Protein AF-A0A7J3VQ98-F1 (afdb_monomer_lite)

Radius of gyration: 16.63 Å; chains: 1; bounding box: 41×39×42 Å

Secondary structure (DSSP, 8-state):
-EEEEE--SSHHHHHHHHHHHHTT-EEEEEEEEEPSSTT-SSS-TTTGGGHHHHHHHHT--EEEEE--S-HHHHHHHHHHHHHHHH--SEEE---SS-HHHHHHHHHHHHHTTPEEE-TTTT--HHHHHHHHHHTT-EEEEEEE-STT--GGGTT-B--HHHHHHHHHHHHHH---TT-TTSSEEEEEEE-TT-SEEEEEEEEEEEE-SS-EEEEEEEEEEEE-

Structure (mmCIF, N/CA/C/O backbone):
data_AF-A0A7J3VQ98-F1
#
_entry.id   AF-A0A7J3VQ98-F1
#
loop_
_atom_site.group_PDB
_atom_site.id
_atom_site.type_symbol
_atom_site.label_atom_id
_atom_site.label_alt_id
_atom_site.label_comp_id
_atom_site.label_asym_id
_atom_site.label_entity_id
_atom_site.label_seq_id
_atom_site.pdbx_PDB_ins_code
_atom_site.Cartn_x
_atom_site.Cartn_y
_atom_site.Cartn_z
_atom_site.occupancy
_atom_site.B_iso_or_equiv
_atom_site.auth_seq_id
_atom_site.auth_comp_id
_atom_site.auth_asym_id
_atom_site.auth_atom_id
_atom_site.pdbx_PDB_model_num
ATOM 1 N N . MET A 1 1 ? -9.346 -6.589 18.928 1.00 95.81 1 MET A N 1
ATOM 2 C CA . MET A 1 1 ? -9.462 -5.121 18.774 1.00 95.81 1 MET A CA 1
ATOM 3 C C . MET A 1 1 ? -10.114 -4.847 17.442 1.00 95.81 1 MET A C 1
ATOM 5 O O . MET A 1 1 ? -9.886 -5.626 16.518 1.00 95.81 1 MET A O 1
ATOM 9 N N . ARG A 1 2 ? -10.873 -3.764 17.371 1.00 98.25 2 ARG A N 1
ATOM 10 C CA . ARG A 1 2 ? -11.460 -3.212 16.159 1.00 98.25 2 ARG A CA 1
ATOM 11 C C . ARG A 1 2 ? -10.503 -2.170 15.585 1.00 98.25 2 ARG A C 1
ATOM 13 O O . ARG A 1 2 ? -10.097 -1.269 16.309 1.00 98.25 2 ARG A O 1
ATOM 20 N N . LEU A 1 3 ? -10.061 -2.320 14.343 1.00 98.62 3 LEU A N 1
ATOM 21 C CA . LEU A 1 3 ? -8.940 -1.554 13.792 1.00 98.62 3 LEU A CA 1
ATOM 22 C C . LEU A 1 3 ? -9.328 -0.796 12.521 1.00 98.62 3 LEU A C 1
ATOM 24 O O . LEU A 1 3 ? -10.052 -1.318 11.674 1.00 98.62 3 LEU A O 1
ATOM 28 N N . GLY A 1 4 ? -8.804 0.420 12.384 1.00 98.44 4 GLY A N 1
ATOM 29 C CA . GLY A 1 4 ? -8.752 1.146 11.115 1.00 98.44 4 GLY A CA 1
ATOM 30 C C . GLY A 1 4 ? -7.422 0.893 10.404 1.00 98.44 4 GLY A C 1
ATOM 31 O O . GLY A 1 4 ? -6.406 0.668 11.060 1.00 98.44 4 GLY A O 1
ATOM 32 N N . ILE A 1 5 ? -7.404 0.936 9.075 1.00 98.31 5 ILE A N 1
ATOM 33 C CA . ILE A 1 5 ? -6.183 0.740 8.278 1.00 98.31 5 ILE A CA 1
ATOM 34 C C . ILE A 1 5 ? -5.795 2.053 7.604 1.00 98.31 5 ILE A C 1
ATOM 36 O O . ILE A 1 5 ? -6.603 2.595 6.852 1.00 98.31 5 ILE A O 1
ATOM 40 N N . LEU A 1 6 ? -4.563 2.535 7.807 1.00 95.94 6 LEU A N 1
ATOM 41 C CA . LEU A 1 6 ? -3.992 3.540 6.907 1.00 95.94 6 LEU A CA 1
ATOM 42 C C . LEU A 1 6 ? -3.672 2.868 5.577 1.00 95.94 6 LEU A C 1
ATOM 44 O O . LEU A 1 6 ? -2.809 1.992 5.493 1.00 95.94 6 LEU A O 1
ATOM 48 N N . TYR A 1 7 ? -4.424 3.249 4.554 1.00 95.56 7 TYR A N 1
ATOM 49 C CA . TYR A 1 7 ? -4.583 2.463 3.348 1.00 95.56 7 TYR A CA 1
ATOM 50 C C . TYR A 1 7 ? -4.214 3.286 2.113 1.00 95.56 7 TYR A C 1
ATOM 52 O O . TYR A 1 7 ? -4.923 4.225 1.755 1.00 95.56 7 TYR A O 1
ATOM 60 N N . SER A 1 8 ? -3.099 2.939 1.464 1.00 91.44 8 SER A N 1
ATOM 61 C CA . SER A 1 8 ? -2.647 3.576 0.214 1.00 91.44 8 SER A CA 1
ATOM 62 C C . SER A 1 8 ? -3.030 2.783 -1.036 1.00 91.44 8 SER A C 1
ATOM 64 O O . SER A 1 8 ? -2.911 3.283 -2.149 1.00 91.44 8 SER A O 1
ATOM 66 N N . GLY A 1 9 ? -3.479 1.539 -0.851 1.00 94.00 9 GLY A N 1
ATOM 67 C CA . GLY A 1 9 ? -3.805 0.603 -1.924 1.00 94.00 9 GLY A CA 1
ATOM 68 C C . GLY A 1 9 ? -2.617 -0.175 -2.483 1.00 94.00 9 GLY A C 1
ATOM 69 O O . GLY A 1 9 ? -2.810 -1.113 -3.262 1.00 94.00 9 GLY A O 1
ATOM 70 N N . GLY A 1 10 ? -1.403 0.152 -2.041 1.00 95.12 10 GLY A N 1
ATOM 71 C CA . GLY A 1 10 ? -0.203 -0.611 -2.349 1.00 95.12 10 GLY A CA 1
ATOM 72 C C . GLY A 1 10 ? -0.089 -1.909 -1.557 1.00 95.12 10 GLY A C 1
ATOM 73 O O . GLY A 1 10 ? -0.928 -2.244 -0.710 1.00 95.12 10 GLY A O 1
ATOM 74 N N . LYS A 1 11 ? 0.979 -2.658 -1.844 1.00 95.69 11 LYS A N 1
ATOM 75 C CA . LYS A 1 11 ? 1.263 -3.950 -1.207 1.00 95.69 11 LYS A CA 1
ATOM 76 C C . LYS A 1 11 ? 1.326 -3.860 0.322 1.00 95.69 11 LYS A C 1
ATOM 78 O O . LYS A 1 11 ? 0.763 -4.719 0.993 1.00 95.69 11 LYS A O 1
ATOM 83 N N . ASP A 1 12 ? 1.919 -2.793 0.862 1.00 94.94 12 ASP A N 1
ATOM 84 C CA . ASP A 1 12 ? 2.266 -2.692 2.285 1.00 94.94 12 ASP A CA 1
ATOM 85 C C . ASP A 1 12 ? 1.038 -2.497 3.172 1.00 94.94 12 ASP A C 1
ATOM 87 O O . ASP A 1 12 ? 0.881 -3.171 4.190 1.00 94.94 12 ASP A O 1
ATOM 91 N N . SER A 1 13 ? 0.111 -1.623 2.767 1.00 95.75 13 SER A N 1
ATOM 92 C CA . SER A 1 13 ? -1.142 -1.444 3.505 1.00 95.75 13 SER A CA 1
ATOM 93 C C . SER A 1 13 ? -2.021 -2.693 3.445 1.00 95.75 13 SER A C 1
ATOM 95 O O . SER A 1 13 ? -2.675 -3.041 4.428 1.00 95.75 13 SER A O 1
ATOM 97 N N . ASN A 1 14 ? -2.018 -3.392 2.306 1.00 98.00 14 ASN A N 1
ATOM 98 C CA . ASN A 1 14 ? -2.807 -4.604 2.108 1.00 98.00 14 ASN A CA 1
ATOM 99 C C . ASN A 1 14 ? -2.273 -5.785 2.928 1.00 98.00 14 ASN A C 1
ATOM 101 O O . ASN A 1 14 ? -3.045 -6.443 3.626 1.00 98.00 14 ASN A O 1
ATOM 105 N N . ILE A 1 15 ? -0.959 -6.032 2.916 1.00 97.88 15 ILE A N 1
ATOM 106 C CA . ILE A 1 15 ? -0.365 -7.110 3.717 1.00 97.88 15 ILE A CA 1
ATOM 107 C C . ILE A 1 15 ? -0.415 -6.801 5.218 1.00 97.88 15 ILE A C 1
ATOM 109 O O . ILE A 1 15 ? -0.689 -7.700 6.011 1.00 97.88 15 ILE A O 1
ATOM 113 N N . ALA A 1 16 ? -0.263 -5.537 5.629 1.00 97.69 16 ALA A N 1
ATOM 114 C CA . ALA A 1 16 ? -0.442 -5.142 7.026 1.00 97.69 16 ALA A CA 1
ATOM 115 C C . ALA A 1 16 ? -1.878 -5.392 7.513 1.00 97.69 16 ALA A C 1
ATOM 117 O O . ALA A 1 16 ? -2.075 -5.951 8.595 1.00 97.69 16 ALA A O 1
ATOM 118 N N . MET A 1 17 ? -2.884 -5.048 6.702 1.00 98.50 17 MET A N 1
ATOM 119 C CA . MET A 1 17 ? -4.284 -5.369 6.992 1.00 98.50 17 MET A CA 1
ATOM 120 C C . MET A 1 17 ? -4.517 -6.879 7.069 1.00 98.50 17 MET A C 1
ATOM 122 O O . MET A 1 17 ? -5.162 -7.353 8.004 1.00 98.50 17 MET A O 1
ATOM 126 N N . TYR A 1 18 ? -3.965 -7.643 6.126 1.00 98.44 18 TYR A N 1
ATOM 127 C CA . TYR A 1 18 ? -4.076 -9.099 6.113 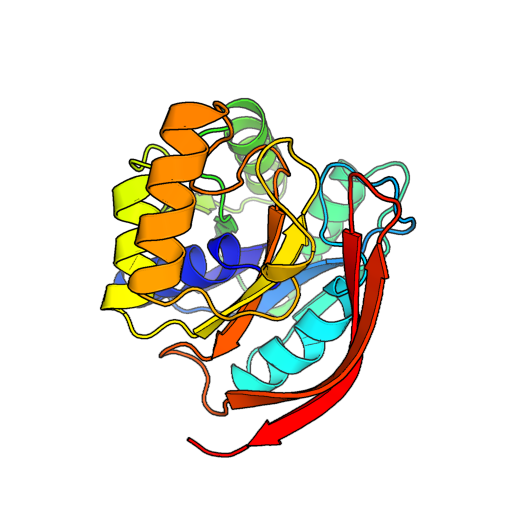1.00 98.44 18 TYR A CA 1
ATOM 128 C C . TYR A 1 18 ? -3.466 -9.739 7.364 1.00 98.44 18 TYR A C 1
ATOM 130 O O . TYR A 1 18 ? -4.104 -10.574 8.003 1.00 98.44 18 TYR A O 1
ATOM 138 N N . LYS A 1 19 ? -2.284 -9.289 7.792 1.00 98.19 19 LYS A N 1
ATOM 139 C CA . LYS A 1 19 ? -1.650 -9.740 9.039 1.00 98.19 19 LYS A CA 1
ATOM 140 C C . LYS A 1 19 ? -2.482 -9.401 10.269 1.00 98.19 19 LYS A C 1
ATOM 142 O O . LYS A 1 19 ? -2.658 -10.257 11.133 1.00 98.19 19 LYS A O 1
ATOM 147 N N . ALA A 1 20 ? -3.027 -8.187 10.341 1.00 98.12 20 ALA A N 1
ATOM 148 C CA . ALA A 1 20 ? -3.916 -7.799 11.432 1.00 98.12 20 ALA A CA 1
ATOM 149 C C . ALA A 1 20 ? -5.172 -8.691 11.475 1.00 98.12 20 ALA A C 1
ATOM 151 O O . ALA A 1 20 ? -5.552 -9.174 12.542 1.00 98.12 20 ALA A O 1
ATOM 152 N N . TYR A 1 21 ? -5.766 -8.986 10.318 1.00 98.12 21 TYR A N 1
ATOM 153 C CA . TYR A 1 21 ? -6.887 -9.918 10.210 1.00 98.12 21 TYR A CA 1
ATOM 154 C C . TYR A 1 21 ? -6.517 -11.331 10.695 1.00 98.12 21 TYR A C 1
ATOM 156 O O . TYR A 1 21 ? -7.231 -11.905 11.517 1.00 98.12 21 TYR A O 1
ATOM 164 N N . LEU A 1 22 ? -5.373 -11.879 10.266 1.00 97.69 22 LEU A N 1
ATOM 165 C CA . LEU A 1 22 ? -4.903 -13.204 10.699 1.00 97.69 22 LEU A CA 1
ATOM 166 C C . LEU A 1 22 ? -4.623 -13.288 12.207 1.00 97.69 22 LEU A C 1
ATOM 168 O O . LEU A 1 22 ? -4.761 -14.355 12.802 1.00 97.69 22 LEU A O 1
ATOM 172 N N . GLN A 1 23 ? -4.273 -12.170 12.841 1.00 97.31 23 GLN A N 1
ATOM 173 C CA . GLN A 1 23 ? -4.117 -12.066 14.296 1.00 97.31 23 GLN A CA 1
ATOM 174 C C . GLN A 1 23 ? -5.463 -12.008 15.048 1.00 97.31 23 GLN A C 1
ATOM 176 O O . GLN A 1 23 ? -5.483 -11.877 16.273 1.00 97.31 23 GLN A O 1
ATOM 181 N N . GLY A 1 24 ? -6.595 -12.124 14.346 1.00 97.81 24 GLY A N 1
ATOM 182 C CA . GLY A 1 24 ? -7.937 -12.121 14.928 1.00 97.81 24 GLY A CA 1
ATOM 183 C C . GLY A 1 24 ? -8.474 -10.722 15.230 1.00 97.81 24 GLY A C 1
ATOM 184 O O . GLY A 1 24 ? -9.412 -10.581 16.019 1.00 97.81 24 GLY A O 1
ATOM 185 N N . HIS A 1 25 ? -7.881 -9.677 14.648 1.00 98.31 25 HIS A N 1
ATOM 186 C CA . HIS A 1 25 ? -8.438 -8.333 14.726 1.00 98.31 25 HIS A CA 1
ATOM 187 C C . HIS A 1 25 ? -9.606 -8.160 13.753 1.00 98.31 25 HIS A C 1
ATOM 189 O O . HIS A 1 25 ? -9.628 -8.731 12.665 1.00 98.31 25 HIS A O 1
ATOM 195 N N . GLU A 1 26 ? -10.569 -7.329 14.139 1.00 98.25 26 GLU A N 1
ATOM 196 C CA . GLU A 1 26 ? -11.650 -6.915 13.252 1.00 98.25 26 GLU A CA 1
ATOM 197 C C . GLU A 1 26 ? -11.208 -5.682 12.462 1.00 98.25 26 GLU A C 1
ATOM 199 O O . GLU A 1 26 ? -10.784 -4.692 13.060 1.00 98.25 26 GLU A O 1
ATOM 204 N N . ILE A 1 27 ? -11.336 -5.723 11.136 1.00 98.44 27 ILE A N 1
ATOM 205 C CA . ILE A 1 27 ? -11.040 -4.577 10.274 1.00 98.44 27 ILE A CA 1
ATOM 206 C C . ILE A 1 27 ? -12.328 -3.784 10.056 1.00 98.44 27 ILE A C 1
ATOM 208 O O . ILE A 1 27 ? -13.271 -4.283 9.452 1.00 98.44 27 ILE A O 1
ATOM 212 N N . ALA A 1 28 ? -12.382 -2.560 10.577 1.00 98.38 28 ALA A N 1
ATOM 213 C CA . ALA A 1 28 ? -13.613 -1.774 10.624 1.00 98.38 28 ALA A CA 1
ATOM 214 C C . ALA A 1 28 ? -13.748 -0.762 9.487 1.00 98.38 28 ALA A C 1
ATOM 216 O O . ALA A 1 28 ? -14.862 -0.502 9.038 1.00 98.38 28 ALA A O 1
ATOM 217 N N . CYS A 1 29 ? -12.638 -0.159 9.059 1.00 98.50 29 CYS A N 1
ATOM 218 C CA . CYS A 1 29 ? -12.623 0.846 8.003 1.00 98.50 29 CYS A CA 1
ATOM 219 C C . CYS A 1 29 ? -11.228 1.022 7.402 1.00 98.50 29 CYS A C 1
ATOM 221 O O . CYS A 1 29 ? -10.207 0.724 8.032 1.00 98.50 29 CYS A O 1
ATOM 223 N N . LEU A 1 30 ? -11.201 1.581 6.199 1.00 98.38 30 LEU A N 1
ATOM 224 C CA . LEU A 1 30 ? -10.002 2.059 5.526 1.00 98.38 30 LEU A CA 1
ATOM 225 C C . LEU A 1 30 ? -9.919 3.581 5.651 1.00 98.38 30 LEU A C 1
ATOM 227 O O . LEU A 1 30 ? -10.942 4.271 5.673 1.00 98.38 30 LEU A O 1
ATOM 231 N N . ILE A 1 31 ? -8.701 4.100 5.744 1.00 96.75 31 ILE A N 1
ATOM 232 C CA . ILE A 1 31 ? -8.409 5.523 5.902 1.00 96.75 31 ILE A CA 1
ATOM 233 C C . ILE A 1 31 ? -7.322 5.879 4.889 1.00 96.75 31 ILE A C 1
ATOM 235 O O . ILE A 1 31 ? -6.190 5.411 5.005 1.00 96.75 31 ILE A O 1
ATOM 239 N N . THR A 1 32 ? -7.653 6.699 3.897 1.00 93.00 32 THR A N 1
ATOM 240 C CA . THR A 1 32 ? -6.730 7.098 2.825 1.00 93.00 32 THR A CA 1
ATOM 241 C C . THR A 1 32 ? -6.519 8.606 2.837 1.00 93.00 32 THR A C 1
ATOM 243 O O . THR A 1 32 ? -7.470 9.381 2.879 1.00 93.00 32 THR A O 1
ATOM 246 N N . ILE A 1 33 ? -5.268 9.038 2.725 1.00 88.06 33 ILE A N 1
ATOM 247 C CA . ILE A 1 33 ? -4.948 10.419 2.362 1.00 88.06 33 ILE A CA 1
ATOM 248 C C . ILE A 1 33 ? -4.571 10.411 0.881 1.00 88.06 33 ILE A C 1
ATOM 250 O O . ILE A 1 33 ? -3.683 9.670 0.462 1.00 88.06 33 ILE A O 1
ATOM 254 N N . ILE A 1 34 ? -5.293 11.192 0.084 1.00 79.19 34 ILE A N 1
ATOM 255 C CA . ILE A 1 34 ? -5.077 11.334 -1.355 1.00 79.19 34 ILE A CA 1
ATOM 256 C C . ILE A 1 34 ? -4.153 12.536 -1.554 1.00 79.19 34 ILE A C 1
ATOM 258 O O . ILE A 1 34 ? -4.519 13.628 -1.132 1.00 79.19 34 ILE A O 1
ATOM 262 N N . PRO A 1 35 ? -2.980 12.398 -2.180 1.00 68.19 35 PRO A N 1
ATOM 263 C CA . PRO A 1 35 ? -2.082 13.529 -2.367 1.00 68.19 35 PRO A CA 1
ATOM 264 C C . PRO A 1 35 ? -2.721 14.606 -3.259 1.00 68.19 35 PRO A C 1
ATOM 266 O O . PRO A 1 35 ? -3.357 14.295 -4.264 1.00 68.19 35 PRO A O 1
ATOM 269 N N . ALA A 1 36 ? -2.557 15.879 -2.891 1.00 64.88 36 ALA A N 1
ATOM 270 C CA . ALA A 1 36 ? -3.062 17.031 -3.643 1.00 64.88 36 ALA A CA 1
ATOM 271 C C . ALA A 1 36 ? -2.274 17.310 -4.932 1.00 64.88 36 ALA A C 1
ATOM 273 O O . ALA A 1 36 ? -2.798 17.954 -5.840 1.00 64.88 36 ALA A O 1
ATOM 274 N N . SER A 1 37 ? -1.026 16.845 -5.000 1.00 61.56 37 SER A N 1
ATOM 275 C CA . SER A 1 37 ? -0.158 16.940 -6.172 1.00 61.56 37 SER A CA 1
ATOM 276 C C . SER A 1 37 ? 0.747 15.712 -6.296 1.00 61.56 37 SER A C 1
ATOM 278 O O . SER A 1 37 ? 0.938 14.948 -5.348 1.00 61.56 37 SER A O 1
ATOM 280 N N . ASP A 1 38 ? 1.326 15.560 -7.480 1.00 55.88 38 ASP A N 1
ATOM 281 C CA . ASP A 1 38 ? 2.336 14.572 -7.871 1.00 55.88 38 ASP A CA 1
ATOM 282 C C . ASP A 1 38 ? 3.660 14.658 -7.082 1.00 55.88 38 ASP A C 1
ATOM 284 O O . ASP A 1 38 ? 4.476 13.742 -7.148 1.00 55.88 38 ASP A O 1
ATOM 288 N N . GLU A 1 39 ? 3.873 15.725 -6.306 1.00 49.38 39 GLU A N 1
ATOM 289 C CA . GLU A 1 39 ? 5.093 15.961 -5.517 1.00 49.38 39 GLU A CA 1
ATOM 290 C C . GLU A 1 39 ? 5.048 15.391 -4.081 1.00 49.38 39 GLU A C 1
ATOM 292 O O . GLU A 1 39 ? 6.007 15.553 -3.321 1.00 49.38 39 GLU A O 1
ATOM 297 N N . SER A 1 40 ? 3.954 14.741 -3.660 1.00 48.59 40 SER A N 1
ATOM 298 C CA . SER A 1 40 ? 3.858 14.204 -2.292 1.00 48.59 40 SER A CA 1
ATOM 299 C C . SER A 1 40 ? 4.816 13.028 -2.069 1.00 48.59 40 SER A C 1
ATOM 301 O O . SER A 1 40 ? 4.691 11.980 -2.693 1.00 48.59 40 SER A O 1
ATOM 303 N N . MET A 1 41 ? 5.738 13.173 -1.110 1.00 48.62 41 MET A N 1
ATOM 304 C CA . MET A 1 41 ? 6.694 12.122 -0.726 1.00 48.62 41 MET A CA 1
ATOM 305 C C . MET A 1 41 ? 6.074 10.968 0.089 1.00 48.62 41 MET A C 1
ATOM 307 O O . MET A 1 41 ? 6.795 10.043 0.455 1.00 48.62 41 MET A O 1
ATOM 311 N N . LEU A 1 42 ? 4.784 11.037 0.445 1.00 43.72 42 LEU A N 1
ATOM 312 C CA . LEU A 1 42 ? 4.147 10.100 1.385 1.00 43.72 42 LEU A CA 1
ATOM 313 C C . LEU A 1 42 ? 2.969 9.306 0.803 1.00 43.72 42 LEU A C 1
ATOM 315 O O . LEU A 1 42 ? 2.558 8.332 1.433 1.00 43.72 42 LEU A O 1
ATOM 319 N N . PHE A 1 43 ? 2.416 9.685 -0.357 1.00 50.47 43 PHE A N 1
ATOM 320 C CA . PHE A 1 43 ? 1.203 9.056 -0.893 1.00 50.47 43 PHE A CA 1
ATOM 321 C C . PHE A 1 43 ? 1.275 8.772 -2.400 1.00 50.47 43 PHE A C 1
ATOM 323 O O . PHE A 1 43 ? 1.918 9.483 -3.166 1.00 50.47 43 PHE A O 1
ATOM 330 N N . HIS A 1 44 ? 0.564 7.724 -2.824 1.00 55.44 44 HIS A N 1
ATOM 331 C CA . HIS A 1 44 ? 0.718 7.094 -4.135 1.00 55.44 44 HIS A CA 1
ATOM 332 C C . HIS A 1 44 ? -0.097 7.828 -5.221 1.00 55.44 44 HIS A C 1
ATOM 334 O O . HIS A 1 44 ? -1.282 7.559 -5.421 1.00 55.44 44 HIS A O 1
ATOM 340 N N . TYR A 1 45 ? 0.521 8.743 -5.962 1.00 59.06 45 TYR A N 1
ATOM 341 C CA . TYR A 1 45 ? -0.050 9.324 -7.187 1.00 59.06 45 TYR A CA 1
ATOM 342 C C . TYR A 1 45 ? 0.323 8.464 -8.422 1.00 59.06 45 TYR A C 1
ATOM 344 O O . TYR A 1 45 ? 1.423 7.910 -8.441 1.00 59.06 45 TYR A O 1
ATOM 352 N N . PRO A 1 46 ? -0.526 8.311 -9.464 1.00 62.16 46 PRO A N 1
ATOM 353 C CA . PRO A 1 46 ? -1.876 8.864 -9.647 1.00 62.16 46 PRO A CA 1
ATOM 354 C C . PRO A 1 46 ? -3.010 7.976 -9.112 1.00 62.16 46 PRO A C 1
ATOM 356 O O . PRO A 1 46 ? -4.169 8.373 -9.167 1.00 62.16 46 PRO A O 1
ATOM 359 N N . ASN A 1 47 ? -2.714 6.776 -8.603 1.00 76.12 47 ASN A N 1
ATOM 360 C CA . ASN A 1 47 ? -3.748 5.756 -8.401 1.00 76.12 47 ASN A CA 1
ATOM 361 C C . ASN A 1 47 ? -4.405 5.757 -7.007 1.00 76.12 47 ASN A C 1
ATOM 363 O O . ASN A 1 47 ? -5.315 4.963 -6.776 1.00 76.12 47 ASN A O 1
ATOM 367 N N . ALA A 1 48 ? -4.023 6.664 -6.098 1.00 75.06 48 ALA A N 1
ATOM 368 C CA . ALA A 1 48 ? -4.661 6.816 -4.784 1.00 75.06 48 ALA A CA 1
ATOM 369 C C . ALA A 1 48 ? -6.201 6.940 -4.819 1.00 75.06 48 ALA A C 1
ATOM 371 O O . ALA A 1 48 ? -6.840 6.351 -3.950 1.00 75.06 48 ALA A O 1
ATOM 372 N N . PRO A 1 49 ? -6.850 7.622 -5.789 1.00 81.12 49 PRO A N 1
ATOM 373 C CA . PRO A 1 49 ? -8.315 7.651 -5.861 1.00 81.12 49 PRO A CA 1
ATOM 374 C C . PRO A 1 49 ? -8.960 6.265 -6.054 1.00 81.12 49 PRO A C 1
ATOM 376 O O . PRO A 1 49 ? -10.099 6.046 -5.631 1.00 81.12 49 PRO A O 1
ATOM 379 N N . TYR A 1 50 ? -8.231 5.305 -6.634 1.00 88.25 50 TYR A N 1
ATOM 380 C CA . TYR A 1 50 ? -8.712 3.941 -6.867 1.00 88.25 50 TYR A CA 1
ATOM 381 C C . TYR A 1 50 ? -8.657 3.044 -5.621 1.00 88.25 50 TYR A C 1
ATOM 383 O O . TYR A 1 50 ? -9.118 1.902 -5.675 1.00 88.25 50 TYR A O 1
ATOM 391 N N . THR A 1 51 ? -8.205 3.545 -4.463 1.00 92.38 51 THR A N 1
ATOM 392 C CA . THR A 1 51 ? -8.411 2.834 -3.186 1.00 92.38 51 THR A CA 1
ATOM 393 C C . THR A 1 51 ? -9.895 2.640 -2.872 1.00 92.38 51 THR A C 1
ATOM 395 O O . THR A 1 51 ? -10.253 1.681 -2.194 1.00 92.38 51 THR A O 1
ATOM 398 N N . SER A 1 52 ? -10.770 3.494 -3.411 1.00 93.38 52 SER A N 1
ATOM 399 C CA . SER A 1 52 ? -12.227 3.330 -3.345 1.00 93.38 52 SER A CA 1
ATOM 400 C C . SER A 1 52 ? -12.714 2.033 -4.006 1.00 93.38 52 SER A C 1
ATOM 402 O O . SER A 1 52 ? -13.555 1.342 -3.436 1.00 93.38 52 SER A O 1
ATOM 404 N N . VAL A 1 53 ? -12.124 1.645 -5.141 1.00 95.62 53 VAL A N 1
ATOM 405 C CA . VAL A 1 53 ? -12.424 0.382 -5.843 1.00 95.62 53 VAL A CA 1
ATOM 406 C C . VAL A 1 53 ? -11.979 -0.819 -5.007 1.00 95.62 53 VAL A C 1
ATOM 408 O O . VAL A 1 53 ? -12.700 -1.807 -4.878 1.00 95.62 53 VAL A O 1
ATOM 411 N N . GLN A 1 54 ? -10.811 -0.728 -4.365 1.00 97.38 54 GLN A N 1
ATOM 412 C CA . GLN A 1 54 ? -10.352 -1.767 -3.439 1.00 97.38 54 GLN A CA 1
ATOM 413 C C . GLN A 1 54 ? -11.240 -1.854 -2.192 1.00 97.38 54 GLN A C 1
ATOM 415 O O . GLN A 1 54 ? -11.527 -2.954 -1.728 1.00 97.38 54 GLN A O 1
ATOM 420 N N . ALA A 1 55 ? -11.714 -0.720 -1.668 1.00 97.50 55 ALA A N 1
ATOM 421 C CA . ALA A 1 55 ? -12.658 -0.685 -0.553 1.00 97.50 55 ALA A CA 1
ATOM 422 C C . ALA A 1 55 ? -13.978 -1.391 -0.906 1.00 97.50 55 ALA A C 1
ATOM 424 O O . ALA A 1 55 ? -14.492 -2.163 -0.096 1.00 97.50 55 ALA A O 1
ATOM 425 N N . GLU A 1 56 ? -14.482 -1.197 -2.131 1.00 97.31 56 GLU A N 1
ATOM 426 C CA . GLU A 1 56 ? -15.638 -1.929 -2.660 1.00 97.31 56 GLU A CA 1
ATOM 427 C C . GLU A 1 56 ? -15.360 -3.435 -2.741 1.00 97.31 56 GLU A C 1
ATOM 429 O O . GLU A 1 56 ? -16.156 -4.234 -2.245 1.00 97.31 56 GLU A O 1
ATOM 434 N N . CYS A 1 57 ? -14.200 -3.830 -3.275 1.00 97.69 57 CYS A N 1
ATOM 435 C CA . CYS A 1 57 ? -13.788 -5.235 -3.338 1.00 97.69 57 CYS A CA 1
ATOM 436 C C . CYS A 1 57 ? -13.648 -5.868 -1.947 1.00 97.69 57 CYS A C 1
ATOM 438 O O . CYS A 1 57 ? -13.920 -7.055 -1.786 1.00 97.69 57 CYS A O 1
ATOM 440 N N . LEU A 1 58 ? -13.255 -5.094 -0.935 1.00 97.50 58 LEU A N 1
ATOM 441 C CA . LEU A 1 58 ? -13.166 -5.514 0.466 1.00 97.50 58 LEU A CA 1
ATOM 442 C C . LEU A 1 58 ? -14.515 -5.507 1.192 1.00 97.50 58 LEU A C 1
ATOM 444 O O . LEU A 1 58 ? -14.646 -6.148 2.232 1.00 97.50 58 LEU A O 1
ATOM 448 N N . GLY A 1 59 ? -15.509 -4.772 0.685 1.00 97.31 59 GLY A N 1
ATOM 449 C CA . GLY A 1 59 ? -16.760 -4.518 1.402 1.00 97.31 59 GLY A CA 1
ATOM 450 C C . GLY A 1 59 ? -16.563 -3.700 2.675 1.00 97.31 59 GLY A C 1
ATOM 451 O O . GLY A 1 59 ? -17.326 -3.854 3.628 1.00 97.31 59 GLY A O 1
ATOM 452 N N . LEU A 1 60 ? -15.528 -2.858 2.710 1.00 98.00 60 LEU A N 1
ATOM 453 C CA . LEU A 1 60 ? -15.179 -2.039 3.866 1.00 98.00 60 LEU A CA 1
ATOM 454 C C . LEU A 1 60 ? -15.469 -0.561 3.588 1.00 98.00 60 LEU A C 1
ATOM 456 O O . LEU A 1 60 ? -15.250 -0.083 2.475 1.00 98.00 60 LEU A O 1
ATOM 460 N N . PRO A 1 61 ? -15.925 0.203 4.594 1.00 97.88 61 PRO A N 1
ATOM 461 C CA . PRO A 1 61 ? -16.077 1.638 4.439 1.00 97.88 61 PRO A CA 1
ATOM 462 C C . PRO A 1 61 ? -14.705 2.311 4.314 1.00 97.88 61 PRO A C 1
ATOM 464 O O . PRO A 1 61 ? -13.766 1.970 5.037 1.00 97.88 61 PRO A O 1
ATOM 467 N N . LEU A 1 62 ? -14.617 3.311 3.438 1.00 97.06 62 LEU A N 1
ATOM 468 C CA . LEU A 1 62 ? -13.435 4.146 3.240 1.00 97.06 62 LEU A CA 1
ATOM 469 C C . LEU A 1 62 ? -13.715 5.578 3.712 1.00 97.06 62 LEU A C 1
ATOM 471 O O . LEU A 1 62 ? -14.712 6.186 3.318 1.00 97.06 62 LEU A O 1
ATOM 475 N N . ILE A 1 63 ? -12.821 6.125 4.534 1.00 95.31 63 ILE A N 1
ATOM 476 C CA . ILE A 1 63 ? -12.710 7.565 4.774 1.00 95.31 63 ILE A CA 1
ATOM 477 C C . ILE A 1 63 ? -11.511 8.061 3.974 1.00 95.31 63 ILE A C 1
ATOM 479 O O . ILE A 1 63 ? -10.411 7.529 4.114 1.00 95.31 63 ILE A O 1
ATOM 483 N N . SER A 1 64 ? -11.711 9.093 3.160 1.00 91.69 64 SER A N 1
ATOM 484 C CA . SER A 1 64 ? -10.630 9.712 2.402 1.00 91.69 64 SER A CA 1
ATOM 485 C C . SER A 1 64 ? -10.661 11.227 2.499 1.00 91.69 64 SER A C 1
ATOM 487 O O . SER A 1 64 ? -11.741 11.819 2.487 1.00 91.69 64 SER A O 1
ATOM 489 N N . SER A 1 65 ? -9.487 11.851 2.507 1.00 89.56 65 SER A N 1
ATOM 490 C CA . SER A 1 65 ? -9.351 13.294 2.309 1.00 89.56 65 SER A CA 1
ATOM 491 C C . SER A 1 65 ? -8.168 13.612 1.404 1.00 89.56 65 SER A C 1
ATOM 493 O O . SER A 1 65 ? -7.211 12.842 1.332 1.00 89.56 65 SER A O 1
ATOM 495 N N . ILE A 1 66 ? -8.243 14.749 0.716 1.00 84.44 66 ILE A N 1
ATOM 496 C CA . ILE A 1 66 ? -7.137 15.289 -0.075 1.00 84.44 66 ILE A CA 1
ATOM 497 C C . ILE A 1 66 ? -6.101 15.883 0.888 1.00 84.44 66 ILE A C 1
ATOM 499 O O . ILE A 1 66 ? -6.468 16.532 1.868 1.00 84.44 66 ILE A O 1
ATOM 503 N N . SER A 1 67 ? -4.816 15.654 0.625 1.00 79.62 67 SER A N 1
ATOM 504 C CA . SER A 1 67 ? -3.721 16.113 1.468 1.00 79.62 67 SER A CA 1
ATOM 505 C C . SER A 1 67 ? -3.692 17.639 1.532 1.00 79.62 67 SER A C 1
ATOM 507 O O . SER A 1 67 ? -3.901 18.335 0.541 1.00 79.62 67 SER A O 1
ATOM 509 N N . SER A 1 68 ? -3.380 18.168 2.705 1.00 75.75 68 SER A N 1
ATOM 510 C CA . SER A 1 68 ? -3.167 19.594 2.950 1.00 75.75 68 SER A CA 1
ATOM 511 C C . SER A 1 68 ? -1.709 19.863 3.306 1.00 75.75 68 SER A C 1
ATOM 513 O O . SER A 1 68 ? -0.945 18.939 3.565 1.00 75.75 68 SER A O 1
ATOM 515 N N . SER A 1 69 ? -1.316 21.139 3.368 1.00 76.38 69 SER A N 1
ATOM 516 C CA . SER A 1 69 ? 0.011 21.531 3.870 1.00 76.38 69 SER A CA 1
ATOM 517 C C . SER A 1 69 ? 0.269 21.076 5.313 1.00 76.38 69 SER A C 1
ATOM 519 O O . SER A 1 69 ? 1.419 20.936 5.713 1.00 76.38 69 SER A O 1
ATOM 521 N N . ASP A 1 70 ? -0.798 20.869 6.091 1.00 84.12 70 ASP A N 1
ATOM 522 C CA . ASP A 1 70 ? -0.757 20.225 7.403 1.00 84.12 70 ASP A CA 1
ATOM 523 C C . ASP A 1 70 ? -1.258 18.778 7.291 1.00 84.12 70 ASP A C 1
ATOM 525 O O . ASP A 1 70 ? -2.457 18.511 7.357 1.00 84.12 70 ASP A O 1
ATOM 529 N N . GLU A 1 71 ? -0.339 17.844 7.053 1.00 81.06 71 GLU A N 1
ATOM 530 C CA . GLU A 1 71 ? -0.657 16.415 6.954 1.00 81.06 71 GLU A CA 1
ATOM 531 C C . GLU A 1 71 ? -0.912 15.769 8.320 1.00 81.06 71 GLU A C 1
ATOM 533 O O . GLU A 1 71 ? -1.671 14.805 8.405 1.00 81.06 71 GLU A O 1
ATOM 538 N N . GLU A 1 72 ? -0.276 16.265 9.391 1.00 85.50 72 GLU A N 1
ATOM 539 C CA . GLU A 1 72 ? -0.459 15.685 10.727 1.00 85.50 72 GLU A CA 1
ATOM 540 C C . GLU A 1 72 ? -1.832 16.021 11.280 1.00 85.50 72 GLU A C 1
ATOM 542 O O . GLU A 1 72 ? -2.522 15.116 11.745 1.00 85.50 72 GLU A O 1
ATOM 547 N N . GLY A 1 73 ? -2.238 17.292 11.192 1.00 89.38 73 GLY A N 1
ATOM 548 C CA . GLY A 1 73 ? -3.571 17.720 11.599 1.00 89.38 73 GLY A CA 1
ATOM 549 C C . GLY A 1 73 ? -4.655 16.988 10.813 1.00 89.38 73 GLY A C 1
ATOM 550 O O . GLY A 1 73 ? -5.615 16.497 11.404 1.00 89.38 73 GLY A O 1
ATOM 551 N N . LEU A 1 74 ? -4.454 16.812 9.502 1.00 90.75 74 LEU A N 1
ATOM 552 C CA . LEU A 1 74 ? -5.379 16.051 8.665 1.00 90.75 74 LEU A CA 1
ATOM 553 C C . LEU A 1 74 ? -5.463 14.577 9.078 1.00 90.75 74 LEU A C 1
ATOM 555 O O . LEU A 1 74 ? -6.554 14.012 9.156 1.00 90.75 74 LEU A O 1
ATOM 559 N N . LEU A 1 75 ? -4.324 13.932 9.339 1.00 91.75 75 LEU A N 1
ATOM 560 C CA . LEU A 1 75 ? -4.321 12.547 9.794 1.00 91.75 75 LEU A CA 1
ATOM 561 C C . LEU A 1 75 ? -5.013 12.414 11.156 1.00 91.75 75 LEU A C 1
ATOM 563 O O . LEU A 1 75 ? -5.809 11.499 11.343 1.00 91.75 75 LEU A O 1
ATOM 567 N N . GLU A 1 76 ? -4.750 13.326 12.089 1.00 94.44 76 GLU A N 1
ATOM 568 C CA . GLU A 1 76 ? -5.398 13.357 13.403 1.00 94.44 76 GLU A CA 1
ATOM 569 C C . GLU A 1 76 ? -6.926 13.501 13.281 1.00 94.44 76 GLU A C 1
ATOM 571 O O . GLU A 1 76 ? -7.674 12.757 13.924 1.00 94.44 76 GLU A O 1
ATOM 576 N N . GLU A 1 77 ? -7.399 14.380 12.393 1.00 95.44 77 GLU A N 1
ATOM 577 C CA . GLU A 1 77 ? -8.820 14.549 12.072 1.00 95.44 77 GLU A CA 1
ATOM 578 C C . GLU A 1 77 ? -9.430 13.261 11.501 1.00 95.44 77 GLU A C 1
ATOM 580 O O . GLU A 1 77 ? -10.470 12.797 11.975 1.00 95.44 77 GLU A O 1
ATOM 585 N N . LEU A 1 78 ? -8.767 12.636 10.524 1.00 95.94 78 LEU A N 1
ATOM 586 C CA . LEU A 1 78 ? -9.229 11.393 9.904 1.00 95.94 78 LEU A CA 1
ATOM 587 C C . LEU A 1 78 ? -9.299 10.236 10.905 1.00 95.94 78 LEU A C 1
ATOM 589 O O . LEU A 1 78 ? -10.272 9.477 10.900 1.00 95.94 78 LEU A O 1
ATOM 593 N N . LEU A 1 79 ? -8.298 10.103 11.779 1.00 97.00 79 LEU A N 1
ATOM 594 C CA . LEU A 1 79 ? -8.296 9.089 12.833 1.00 97.00 79 LEU A CA 1
ATOM 595 C C . LEU A 1 79 ? -9.402 9.340 13.863 1.00 97.00 79 LEU A C 1
ATOM 597 O O . LEU A 1 79 ? -10.060 8.391 14.290 1.00 97.00 79 LEU A O 1
ATOM 601 N N . THR A 1 80 ? -9.640 10.603 14.225 1.00 97.50 80 THR A N 1
ATOM 602 C CA . THR A 1 80 ? -10.750 10.989 15.109 1.00 97.50 80 THR A CA 1
ATOM 603 C C . THR A 1 80 ? -12.087 10.618 14.473 1.00 97.50 80 THR A C 1
ATOM 605 O O . THR A 1 80 ? -12.895 9.927 15.092 1.00 97.50 80 THR A O 1
ATOM 608 N N . ASN A 1 81 ? -12.290 10.962 13.198 1.00 97.38 81 ASN A N 1
ATOM 609 C CA . ASN A 1 81 ? -13.503 10.622 12.455 1.00 97.38 81 ASN A CA 1
ATOM 610 C C . ASN A 1 81 ? -13.727 9.104 12.370 1.00 97.38 81 ASN A C 1
ATOM 612 O O . ASN A 1 81 ? -14.847 8.627 12.556 1.00 97.38 81 ASN A O 1
ATOM 616 N N . ALA A 1 82 ? -12.665 8.337 12.116 1.00 97.62 82 ALA A N 1
ATOM 617 C CA . ALA A 1 82 ? -12.722 6.881 12.078 1.00 97.62 82 ALA A CA 1
ATOM 618 C C . ALA A 1 82 ? -13.085 6.285 13.446 1.00 97.62 82 ALA A C 1
ATOM 620 O O . ALA A 1 82 ? -13.916 5.376 13.522 1.00 97.62 82 ALA A O 1
ATOM 621 N N . SER A 1 83 ? -12.506 6.821 14.522 1.00 97.69 83 SER A N 1
ATOM 622 C CA . SER A 1 83 ? -12.822 6.440 15.901 1.00 97.69 83 SER A CA 1
ATOM 623 C C . SER A 1 83 ? -14.294 6.694 16.230 1.00 97.69 83 SER A C 1
ATOM 625 O O . SER A 1 83 ? -14.999 5.778 16.648 1.00 97.69 83 SER A O 1
ATOM 627 N N . GLU A 1 84 ? -14.808 7.890 15.942 1.00 97.31 84 GLU A N 1
ATOM 628 C CA . GLU A 1 84 ? -16.196 8.265 16.239 1.00 97.31 84 GLU A CA 1
ATOM 629 C C . GLU A 1 84 ? -17.224 7.483 15.411 1.00 97.31 84 GLU A C 1
ATOM 631 O O . GLU A 1 84 ? -18.261 7.069 15.932 1.00 97.31 84 GLU A O 1
ATOM 636 N N . ARG A 1 85 ? -16.959 7.270 14.115 1.00 97.75 85 ARG A N 1
ATOM 637 C CA . ARG A 1 85 ? -17.918 6.628 13.198 1.00 97.75 85 ARG A CA 1
ATOM 638 C C . ARG A 1 85 ? -17.900 5.111 13.266 1.00 97.75 85 ARG A C 1
ATOM 640 O O . ARG A 1 85 ? -18.941 4.489 13.066 1.00 97.75 85 ARG A O 1
ATOM 647 N N . PHE A 1 86 ? -16.729 4.522 13.486 1.00 97.88 86 PHE A N 1
ATOM 648 C CA . PHE A 1 86 ? -16.533 3.077 13.386 1.00 97.88 86 PHE A CA 1
ATOM 649 C C . PHE A 1 86 ? -16.069 2.433 14.688 1.00 97.88 86 PHE A C 1
ATOM 651 O O . PHE A 1 86 ? -15.957 1.211 14.714 1.00 97.88 86 PHE A O 1
ATOM 658 N N . GLY A 1 87 ? -15.830 3.197 15.757 1.00 97.56 87 GLY A N 1
ATOM 659 C CA . GLY A 1 87 ? -15.476 2.665 17.074 1.00 97.56 87 GLY A CA 1
ATOM 660 C C . GLY A 1 87 ? -14.152 1.904 17.084 1.00 97.56 87 GLY A C 1
ATOM 661 O O . GLY A 1 87 ? -14.070 0.844 17.699 1.00 97.56 87 GLY A O 1
ATOM 662 N N . ILE A 1 88 ? -13.146 2.376 16.341 1.00 98.44 88 ILE A N 1
ATOM 663 C CA . ILE A 1 88 ? -11.840 1.707 16.283 1.00 98.44 88 ILE A CA 1
ATOM 664 C C . ILE A 1 88 ? -11.055 1.893 17.591 1.00 98.44 88 ILE A C 1
ATOM 666 O O . ILE A 1 88 ? -11.024 2.972 18.168 1.00 98.44 88 ILE A O 1
ATOM 670 N N . ASP A 1 89 ? -10.380 0.834 18.033 1.00 98.06 89 ASP A N 1
ATOM 671 C CA . ASP A 1 89 ? -9.484 0.809 19.196 1.00 98.06 89 ASP A CA 1
ATOM 672 C C . ASP A 1 89 ? -8.025 1.144 18.819 1.00 98.06 89 ASP A C 1
ATOM 674 O O . ASP A 1 89 ? -7.151 1.331 19.675 1.00 98.06 89 ASP A O 1
ATOM 678 N N . GLY A 1 90 ? -7.714 1.105 17.524 1.00 98.00 90 GLY A N 1
ATOM 679 C CA . GLY A 1 90 ? -6.362 1.254 17.013 1.00 98.00 90 GLY A CA 1
ATOM 680 C C . GLY A 1 90 ? -6.305 1.432 15.504 1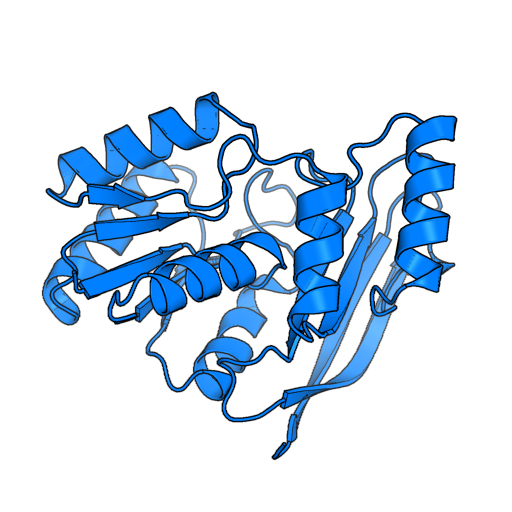.00 98.00 90 GLY A C 1
ATOM 681 O O . GLY A 1 90 ? -7.284 1.206 14.792 1.00 98.00 90 GLY A O 1
ATOM 682 N N . VAL A 1 91 ? -5.128 1.822 15.030 1.00 98.00 91 VAL A N 1
ATOM 683 C CA . VAL A 1 91 ? -4.815 2.017 13.620 1.00 98.00 91 VAL A CA 1
ATOM 684 C C . VAL A 1 91 ? -3.635 1.143 13.204 1.00 98.00 91 VAL A C 1
ATOM 686 O O . VAL A 1 91 ? -2.642 1.030 13.928 1.00 98.00 91 VAL A O 1
ATOM 689 N N . VAL A 1 92 ? -3.752 0.528 12.030 1.00 98.06 92 VAL A N 1
ATOM 690 C CA . VAL A 1 92 ? -2.708 -0.279 11.398 1.00 98.06 92 VAL A CA 1
ATOM 691 C C . VAL A 1 92 ? -2.003 0.530 10.317 1.00 98.06 92 VAL A C 1
ATOM 693 O O . VAL A 1 92 ? -2.664 1.195 9.518 1.00 98.06 92 VAL A O 1
ATOM 696 N N . THR A 1 93 ? -0.677 0.433 10.254 1.00 95.38 93 THR A N 1
ATOM 697 C CA . THR A 1 93 ? 0.129 1.001 9.166 1.00 95.38 93 THR A CA 1
ATOM 698 C C . THR A 1 93 ? 0.986 -0.063 8.484 1.00 95.38 93 THR A C 1
ATOM 700 O O . THR A 1 93 ? 1.315 -1.096 9.071 1.00 95.38 93 THR A O 1
ATOM 703 N N . GLY A 1 94 ? 1.339 0.201 7.224 1.00 89.19 94 GLY A N 1
ATOM 704 C CA . GLY A 1 94 ? 2.231 -0.635 6.417 1.00 89.19 94 GLY A CA 1
ATOM 705 C C . GLY A 1 94 ? 3.719 -0.307 6.568 1.00 89.19 94 GLY A C 1
ATOM 706 O O . GLY A 1 94 ? 4.497 -0.686 5.704 1.00 89.19 94 GLY A O 1
ATOM 707 N N . ALA A 1 95 ? 4.135 0.425 7.607 1.00 84.44 95 ALA A N 1
ATOM 708 C CA . ALA A 1 95 ? 5.543 0.792 7.777 1.00 84.44 95 ALA A CA 1
ATOM 709 C C . ALA A 1 95 ? 6.429 -0.456 7.971 1.00 84.44 95 ALA A C 1
ATOM 711 O O . ALA A 1 95 ? 6.109 -1.308 8.806 1.00 84.44 95 ALA A O 1
ATOM 712 N N . ILE A 1 96 ? 7.550 -0.537 7.240 1.00 79.19 96 ILE A N 1
ATOM 713 C CA . ILE A 1 96 ? 8.478 -1.682 7.281 1.00 79.19 96 ILE A CA 1
ATOM 714 C C . ILE A 1 96 ? 9.744 -1.342 8.079 1.00 79.19 96 ILE A C 1
ATOM 716 O O . ILE A 1 96 ? 9.980 -1.929 9.125 1.00 79.19 96 ILE A O 1
ATOM 720 N N . ALA A 1 97 ? 10.567 -0.386 7.657 1.00 78.06 97 ALA A N 1
ATOM 721 C CA . ALA A 1 97 ? 11.847 -0.068 8.297 1.00 78.06 97 ALA A CA 1
ATOM 722 C C . ALA A 1 97 ? 11.966 1.390 8.771 1.00 78.06 97 ALA A C 1
ATOM 724 O O . ALA A 1 97 ? 12.798 1.691 9.634 1.00 78.06 97 ALA A O 1
ATOM 725 N N . SER A 1 98 ? 11.151 2.313 8.255 1.00 83.25 98 SER A N 1
ATOM 726 C CA . SER A 1 98 ? 11.230 3.735 8.600 1.00 83.25 98 SER A CA 1
ATOM 727 C C . SER A 1 98 ? 10.810 4.015 10.046 1.00 83.25 98 SER A C 1
ATOM 729 O O . SER A 1 98 ? 9.637 4.213 10.374 1.00 83.25 98 SER A O 1
ATOM 731 N N . ARG A 1 99 ? 11.808 4.110 10.931 1.00 85.31 99 ARG A N 1
ATOM 732 C CA . ARG A 1 99 ? 11.612 4.487 12.338 1.00 85.31 99 ARG A CA 1
ATOM 733 C C . ARG A 1 99 ? 10.932 5.850 12.492 1.00 85.31 99 ARG A C 1
ATOM 735 O O . ARG A 1 99 ? 10.097 6.012 13.375 1.00 85.31 99 ARG A O 1
ATOM 742 N N . TYR A 1 100 ? 11.270 6.808 11.628 1.00 84.38 100 TYR A N 1
ATOM 743 C CA . TYR A 1 100 ? 10.660 8.139 11.641 1.00 84.38 100 TYR A CA 1
ATOM 744 C C . TYR A 1 100 ? 9.147 8.062 11.398 1.00 84.38 100 TYR A C 1
ATOM 746 O O . TYR A 1 100 ? 8.375 8.632 12.168 1.00 84.38 100 TYR A O 1
ATOM 754 N N . GLN A 1 101 ? 8.712 7.304 10.383 1.00 83.94 101 GLN A N 1
ATOM 755 C CA . GLN A 1 101 ? 7.286 7.090 10.121 1.00 83.94 101 GLN A CA 1
ATOM 756 C C . GLN A 1 101 ? 6.612 6.354 11.284 1.00 83.94 101 GLN A C 1
ATOM 758 O O . GLN A 1 101 ? 5.557 6.782 11.746 1.00 83.94 101 GLN A O 1
ATOM 763 N N . TYR A 1 102 ? 7.243 5.300 11.813 1.00 88.12 102 TYR A N 1
ATOM 764 C CA . TYR A 1 102 ? 6.706 4.535 12.939 1.00 88.12 102 TYR A CA 1
ATOM 765 C C . TYR A 1 102 ? 6.456 5.411 14.178 1.00 88.12 102 TYR A C 1
ATOM 767 O O . TYR A 1 102 ? 5.367 5.380 14.757 1.00 88.12 102 TYR A O 1
ATOM 775 N N . GLU A 1 103 ? 7.444 6.210 14.592 1.00 90.31 103 GLU A N 1
ATOM 776 C CA . GLU A 1 103 ? 7.326 7.105 15.751 1.00 90.31 103 GLU A CA 1
ATOM 777 C C . GLU A 1 103 ? 6.278 8.202 15.508 1.00 90.31 103 GLU A C 1
ATOM 779 O O . GLU A 1 103 ? 5.483 8.500 16.404 1.00 90.31 103 GLU A O 1
ATOM 784 N N . ARG A 1 104 ? 6.212 8.745 14.284 1.00 89.75 104 ARG A N 1
ATOM 785 C CA . ARG A 1 104 ? 5.225 9.760 13.887 1.00 89.75 104 ARG A CA 1
ATOM 786 C C . ARG A 1 104 ? 3.794 9.224 13.958 1.00 89.75 104 ARG A C 1
ATOM 788 O O . ARG A 1 104 ? 2.963 9.821 14.640 1.00 89.75 104 ARG A O 1
ATOM 795 N N . PHE A 1 105 ? 3.514 8.071 13.348 1.00 92.00 105 PHE A N 1
ATOM 796 C CA . PHE A 1 105 ? 2.191 7.438 13.414 1.00 92.00 105 PHE A CA 1
ATOM 797 C C . PHE A 1 105 ? 1.804 7.051 14.840 1.00 92.00 105 PHE A C 1
ATOM 799 O O . PHE A 1 105 ? 0.663 7.263 15.245 1.00 92.00 105 PHE A O 1
ATOM 806 N N . THR A 1 106 ? 2.760 6.550 15.629 1.00 94.12 106 THR A N 1
ATOM 807 C CA . THR A 1 106 ? 2.530 6.229 17.045 1.00 94.12 106 THR A CA 1
ATOM 808 C C . THR A 1 106 ? 2.123 7.471 17.835 1.00 94.12 106 THR A C 1
ATOM 810 O O . THR A 1 106 ? 1.156 7.430 18.595 1.00 94.12 106 THR A O 1
ATOM 813 N N . SER A 1 107 ? 2.835 8.583 17.637 1.00 95.12 107 SER A N 1
ATOM 814 C CA . SER A 1 107 ? 2.540 9.864 18.281 1.00 95.12 107 SER A CA 1
ATOM 815 C C . SER A 1 107 ? 1.130 10.346 17.937 1.00 95.12 107 SER A C 1
ATOM 817 O O . SER A 1 107 ? 0.334 10.582 18.844 1.00 95.12 107 SER A O 1
ATOM 819 N N . ILE A 1 108 ? 0.778 10.404 16.650 1.00 94.62 108 ILE A N 1
ATOM 820 C CA . ILE A 1 108 ? -0.530 10.896 16.191 1.00 94.62 108 ILE A CA 1
ATOM 821 C C . ILE A 1 108 ? -1.667 9.991 16.685 1.00 94.62 108 ILE A C 1
ATOM 823 O O . ILE A 1 108 ? -2.625 10.485 17.274 1.00 94.62 108 ILE A O 1
ATOM 827 N N . ALA A 1 109 ? -1.535 8.667 16.551 1.00 96.12 109 ALA A N 1
ATOM 828 C CA . ALA A 1 109 ? -2.531 7.721 17.058 1.00 96.12 109 ALA A CA 1
ATOM 829 C C . ALA A 1 109 ? -2.756 7.878 18.572 1.00 96.12 109 ALA A C 1
ATOM 831 O O . ALA A 1 109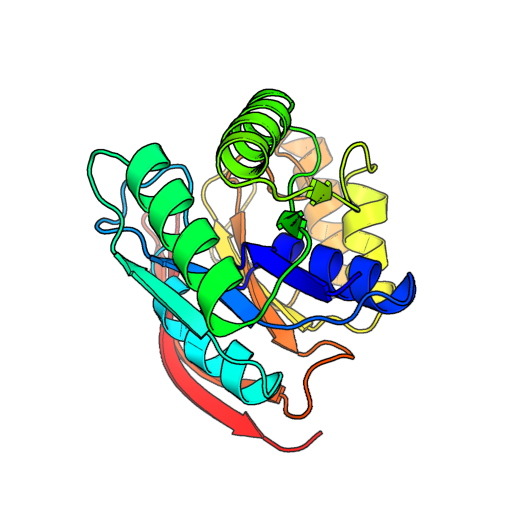 ? -3.895 7.866 19.039 1.00 96.12 109 ALA A O 1
ATOM 832 N N . SER A 1 110 ? -1.686 8.098 19.343 1.00 96.31 110 SER A N 1
ATOM 833 C CA . SER A 1 110 ? -1.792 8.271 20.794 1.00 96.31 110 SER A CA 1
ATOM 834 C C . SER A 1 110 ? -2.544 9.542 21.208 1.00 96.31 110 SER A C 1
ATOM 836 O O . SER A 1 110 ? -3.267 9.509 22.204 1.00 96.31 110 SER A O 1
ATOM 838 N N . ARG A 1 111 ? -2.440 10.636 20.434 1.00 96.62 111 ARG A N 1
ATOM 839 C CA . ARG A 1 111 ? -3.154 11.903 20.697 1.00 96.62 111 ARG A CA 1
ATOM 840 C C . ARG A 1 111 ? -4.672 11.739 20.624 1.00 96.62 111 ARG A C 1
ATOM 842 O O . ARG A 1 111 ? -5.383 12.367 21.399 1.00 96.62 111 ARG A O 1
ATOM 849 N N . VAL A 1 112 ? -5.146 10.838 19.763 1.00 96.31 112 VAL A N 1
ATOM 850 C CA . VAL A 1 112 ? -6.573 10.509 19.588 1.00 96.31 112 VAL A CA 1
ATOM 851 C C . VAL A 1 112 ? -7.006 9.266 20.377 1.00 96.31 112 VAL A C 1
ATOM 853 O O . VAL A 1 112 ? -8.106 8.754 20.189 1.00 96.31 112 VAL A O 1
ATOM 856 N N . GLY A 1 113 ? -6.149 8.759 21.272 1.00 97.12 113 GLY A N 1
ATOM 857 C CA . GLY A 1 113 ? -6.453 7.614 22.136 1.00 97.12 113 GLY A CA 1
ATOM 858 C C . GLY A 1 113 ? -6.442 6.247 21.440 1.00 97.12 113 GLY A C 1
ATOM 859 O O . GLY A 1 113 ? -6.922 5.272 22.018 1.00 97.12 113 GLY A O 1
ATOM 860 N N . LEU A 1 114 ? -5.884 6.147 20.231 1.00 98.12 114 LEU A N 1
ATOM 861 C CA . LEU A 1 114 ? -5.783 4.908 19.460 1.00 98.12 114 LEU A CA 1
ATOM 862 C C . LEU A 1 114 ? -4.431 4.220 19.679 1.00 98.12 114 LEU A C 1
ATOM 864 O O . LEU A 1 114 ? -3.389 4.866 19.812 1.00 98.12 114 LEU A O 1
ATOM 868 N N . LYS A 1 115 ? -4.413 2.883 19.651 1.00 97.69 115 LYS A N 1
ATOM 869 C CA . LYS A 1 115 ? -3.146 2.135 19.576 1.00 97.69 115 LYS A CA 1
ATOM 870 C C . LYS A 1 115 ? -2.627 2.101 18.142 1.00 97.69 115 LYS A C 1
ATOM 872 O O . LYS A 1 115 ? -3.390 1.823 17.225 1.00 97.69 115 LYS A O 1
ATOM 877 N N . HIS A 1 116 ? -1.328 2.299 17.961 1.00 97.19 116 HIS A N 1
ATOM 878 C CA . HIS A 1 116 ? -0.669 2.078 16.676 1.00 97.19 116 HIS A CA 1
ATOM 879 C C . HIS A 1 116 ? -0.159 0.634 16.569 1.00 97.19 116 HIS A C 1
ATOM 881 O O . HIS A 1 116 ? 0.455 0.120 17.506 1.00 97.19 116 HIS A O 1
ATOM 887 N N . ILE A 1 117 ? -0.421 -0.012 15.434 1.00 96.62 117 ILE A N 1
ATOM 888 C CA . ILE A 1 117 ? 0.018 -1.370 15.112 1.00 96.62 117 ILE A CA 1
ATOM 889 C C . ILE A 1 117 ? 0.723 -1.330 13.750 1.00 96.62 117 ILE A C 1
ATOM 891 O O . ILE A 1 117 ? 0.142 -0.886 12.767 1.00 96.62 117 ILE A O 1
ATOM 895 N N . ALA A 1 118 ? 1.956 -1.827 13.669 1.00 95.38 118 ALA A N 1
ATOM 896 C CA . ALA A 1 118 ? 2.681 -1.966 12.402 1.00 95.38 118 ALA A CA 1
ATOM 897 C C . ALA A 1 118 ? 3.180 -3.414 12.259 1.00 95.38 118 ALA A C 1
ATOM 899 O O . ALA A 1 118 ? 4.282 -3.729 12.708 1.00 95.38 118 ALA A O 1
ATOM 900 N N . PRO A 1 119 ? 2.362 -4.327 11.697 1.00 94.94 119 PRO A N 1
ATOM 901 C CA . PRO A 1 119 ? 2.677 -5.755 11.654 1.00 94.94 119 PRO A CA 1
ATOM 902 C C . PRO A 1 119 ? 3.909 -6.098 10.817 1.00 94.94 119 PRO A C 1
ATOM 904 O O . PRO A 1 119 ? 4.513 -7.133 11.060 1.00 94.94 119 PRO A O 1
ATOM 907 N N . CYS A 1 120 ? 4.260 -5.247 9.848 1.00 92.56 120 CYS A N 1
ATOM 908 C CA . CYS A 1 120 ? 5.380 -5.473 8.932 1.00 92.56 120 CYS A CA 1
ATOM 909 C C . CYS A 1 120 ? 6.690 -4.825 9.410 1.00 92.56 120 CYS A C 1
ATOM 911 O O . CYS A 1 120 ? 7.704 -4.888 8.717 1.00 92.56 120 CYS A O 1
ATOM 913 N N . TYR A 1 121 ? 6.678 -4.164 10.573 1.00 91.50 121 TYR A N 1
ATOM 914 C CA . TYR A 1 121 ? 7.819 -3.380 11.023 1.00 91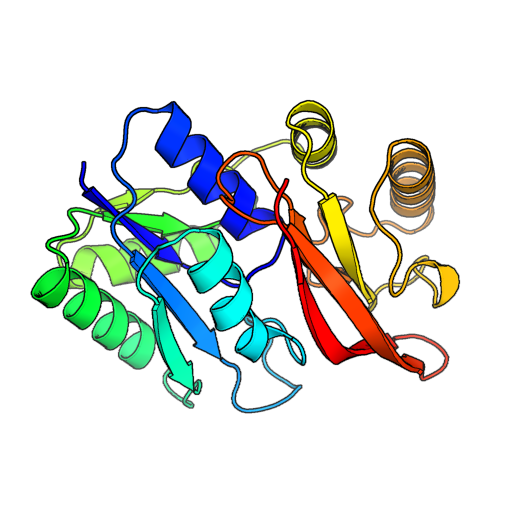.50 121 TYR A CA 1
ATOM 915 C C . TYR A 1 121 ? 8.993 -4.275 11.449 1.00 91.50 121 TYR A C 1
ATOM 917 O O . TYR A 1 121 ? 8.852 -5.143 12.311 1.00 91.50 121 TYR A O 1
ATOM 925 N N . GLY A 1 122 ? 10.172 -4.027 10.882 1.00 88.50 122 GLY A N 1
ATOM 926 C CA . GLY A 1 122 ? 11.399 -4.787 11.108 1.00 88.50 122 GLY A CA 1
ATOM 927 C C . GLY A 1 122 ? 11.534 -6.052 10.257 1.00 88.50 122 GLY A C 1
ATOM 928 O O . GLY A 1 122 ? 12.431 -6.852 10.525 1.00 88.50 122 GLY A O 1
ATOM 929 N N . GLU A 1 123 ? 10.667 -6.257 9.263 1.00 90.44 123 GLU A N 1
ATOM 930 C CA . GLU A 1 123 ? 10.747 -7.415 8.369 1.00 90.44 123 GLU A CA 1
ATOM 931 C C . GLU A 1 123 ? 11.901 -7.324 7.371 1.00 90.44 123 GLU A C 1
ATOM 933 O O . GLU A 1 123 ? 12.296 -6.249 6.919 1.00 90.44 123 GLU A O 1
ATOM 938 N N . ASP A 1 124 ? 12.429 -8.491 6.998 1.00 93.50 124 ASP A N 1
ATOM 939 C CA . ASP A 1 124 ? 13.349 -8.595 5.871 1.00 93.50 124 ASP A CA 1
ATOM 940 C C . ASP A 1 124 ? 12.603 -8.322 4.556 1.00 93.50 124 ASP A C 1
ATOM 942 O O . ASP A 1 124 ? 11.537 -8.885 4.303 1.00 93.50 124 ASP A O 1
ATOM 946 N N . GLN A 1 125 ? 13.189 -7.482 3.701 1.00 91.31 125 GLN A N 1
ATOM 947 C CA . GLN A 1 125 ? 12.562 -7.014 2.460 1.00 91.31 125 GLN A CA 1
ATOM 948 C C . GLN A 1 125 ? 12.228 -8.161 1.503 1.00 91.31 125 GLN A C 1
ATOM 950 O O . GLN A 1 125 ? 11.179 -8.154 0.858 1.00 91.31 125 GLN A O 1
ATOM 955 N N . TYR A 1 126 ? 13.112 -9.156 1.394 1.00 93.56 126 TYR A N 1
ATOM 956 C CA . TYR A 1 126 ? 12.886 -10.290 0.507 1.00 93.56 126 TYR A CA 1
ATOM 957 C C . TYR A 1 126 ? 11.794 -11.197 1.065 1.00 93.56 126 TYR A C 1
ATOM 959 O O . TYR A 1 126 ? 10.889 -11.577 0.324 1.00 93.56 126 TYR A O 1
ATOM 967 N N . MET A 1 127 ? 11.823 -11.480 2.369 1.00 95.06 127 MET A N 1
ATOM 968 C CA . MET A 1 127 ? 10.778 -12.265 3.033 1.00 95.06 127 MET A CA 1
ATOM 969 C C . MET A 1 127 ? 9.408 -11.590 2.923 1.00 95.06 127 MET A C 1
ATOM 971 O O . MET A 1 127 ? 8.426 -12.265 2.625 1.00 95.06 127 MET A O 1
ATOM 975 N N . HIS A 1 128 ? 9.353 -10.265 3.065 1.00 95.12 128 HIS A N 1
ATOM 976 C CA . HIS A 1 128 ? 8.137 -9.476 2.880 1.00 95.12 128 HIS A CA 1
ATOM 977 C C . HIS A 1 128 ? 7.556 -9.641 1.465 1.00 95.12 128 HIS A C 1
ATOM 979 O O . HIS A 1 128 ? 6.372 -9.933 1.294 1.00 95.12 128 HIS A O 1
ATOM 985 N N . MET A 1 129 ? 8.400 -9.537 0.433 1.00 96.88 129 MET A N 1
ATOM 986 C CA . MET A 1 129 ? 7.974 -9.737 -0.956 1.00 96.88 129 MET A CA 1
ATOM 987 C C . MET A 1 129 ? 7.562 -11.187 -1.246 1.00 96.88 129 MET A C 1
ATOM 989 O O . MET A 1 129 ? 6.598 -11.424 -1.972 1.00 96.88 129 MET A O 1
ATOM 993 N N . GLN A 1 130 ? 8.258 -12.170 -0.669 1.00 97.00 130 GLN A N 1
ATOM 994 C CA . GLN A 1 130 ? 7.884 -13.580 -0.795 1.00 97.00 130 GLN A CA 1
ATOM 995 C C . GLN A 1 130 ? 6.545 -13.889 -0.123 1.00 97.00 130 GLN A C 1
ATOM 997 O O . GLN A 1 130 ? 5.791 -14.719 -0.627 1.00 97.00 130 GLN A O 1
ATOM 1002 N N . GLU A 1 131 ? 6.235 -13.233 0.993 1.00 97.12 131 GLU A N 1
ATOM 1003 C CA . GLU A 1 131 ? 4.987 -13.442 1.719 1.00 97.12 131 GLU A CA 1
ATOM 1004 C C . GLU A 1 131 ? 3.762 -13.007 0.909 1.00 97.12 131 GLU A C 1
ATOM 1006 O 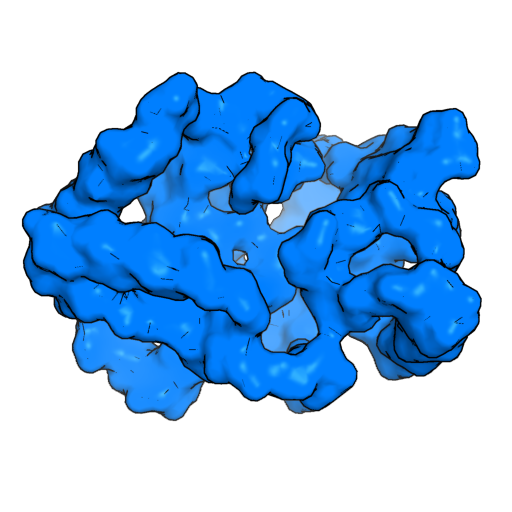O . GLU A 1 131 ? 2.744 -13.704 0.937 1.00 97.12 131 GLU A O 1
ATOM 1011 N N . LEU A 1 132 ? 3.869 -11.923 0.133 1.00 97.81 132 LEU A N 1
ATOM 1012 C CA . LEU A 1 132 ? 2.828 -11.506 -0.814 1.00 97.81 132 LEU A CA 1
ATOM 1013 C C . LEU A 1 132 ? 2.498 -12.642 -1.793 1.00 97.81 132 LEU A C 1
ATOM 1015 O O . LEU A 1 132 ? 1.334 -13.021 -1.939 1.00 97.81 132 LEU A O 1
ATOM 1019 N N . LEU A 1 133 ? 3.526 -13.240 -2.407 1.00 97.44 133 LEU A N 1
ATOM 1020 C CA . LEU A 1 133 ? 3.351 -14.348 -3.352 1.00 97.44 133 LEU A CA 1
ATOM 1021 C C . LEU A 1 133 ? 2.784 -15.593 -2.666 1.00 97.44 133 LEU A C 1
ATOM 1023 O O . LEU A 1 133 ? 1.862 -16.222 -3.179 1.00 97.44 133 LEU A O 1
ATOM 1027 N N . ALA A 1 134 ? 3.309 -15.933 -1.487 1.00 97.81 134 ALA A N 1
ATOM 1028 C CA . ALA A 1 134 ? 2.881 -17.101 -0.722 1.00 97.81 134 ALA A CA 1
ATOM 1029 C C . ALA A 1 134 ? 1.407 -17.023 -0.290 1.00 97.81 134 ALA A C 1
ATOM 1031 O O . ALA A 1 134 ? 0.767 -18.058 -0.110 1.00 97.81 134 ALA A O 1
ATOM 1032 N N . ASN A 1 135 ? 0.866 -15.811 -0.148 1.00 97.75 135 ASN A N 1
ATOM 1033 C CA . ASN A 1 135 ? -0.525 -15.566 0.220 1.00 97.75 135 ASN A CA 1
ATOM 1034 C C . ASN A 1 135 ? -1.404 -15.147 -0.971 1.00 97.75 135 ASN A C 1
ATOM 1036 O O . ASN A 1 135 ? -2.487 -14.611 -0.756 1.00 97.75 135 ASN A O 1
ATOM 1040 N N . ASN A 1 136 ? -0.984 -15.416 -2.212 1.00 96.88 136 ASN A N 1
ATOM 1041 C CA . ASN A 1 136 ? -1.761 -15.155 -3.432 1.00 96.88 136 ASN A CA 1
ATOM 1042 C C . ASN A 1 136 ? -2.175 -13.682 -3.613 1.00 96.88 136 ASN A C 1
ATOM 1044 O O . ASN A 1 136 ? -3.297 -13.392 -4.027 1.00 96.88 136 ASN A O 1
ATOM 1048 N N . PHE A 1 137 ? -1.284 -12.742 -3.298 1.00 98.50 137 PHE A N 1
ATOM 1049 C CA . PHE A 1 137 ? -1.499 -11.339 -3.638 1.00 98.50 137 PHE A CA 1
ATOM 1050 C C . PHE A 1 137 ? -1.169 -11.110 -5.115 1.00 98.50 137 PHE A C 1
ATOM 1052 O O . PHE A 1 137 ? -0.078 -11.440 -5.579 1.00 98.50 137 PHE A O 1
ATOM 1059 N N . SER A 1 138 ? -2.090 -10.482 -5.839 1.00 98.25 138 SER A N 1
ATOM 1060 C CA . SER A 1 138 ? -1.867 -9.951 -7.180 1.00 98.25 138 SER A CA 1
ATOM 1061 C C . SER A 1 138 ? -1.470 -8.483 -7.066 1.00 98.25 138 SER A C 1
ATOM 1063 O O . SER A 1 138 ? -2.312 -7.603 -6.874 1.00 98.25 138 SER A O 1
ATOM 1065 N N . VAL A 1 139 ? -0.165 -8.222 -7.125 1.00 98.31 139 VAL A N 1
ATOM 1066 C CA . VAL A 1 139 ? 0.420 -6.890 -6.924 1.00 98.31 139 VAL A CA 1
ATOM 1067 C C . VAL A 1 139 ? 0.961 -6.369 -8.246 1.00 98.31 139 VAL A C 1
ATOM 1069 O O . VAL A 1 139 ? 1.907 -6.940 -8.777 1.00 98.31 139 VAL A O 1
ATOM 1072 N N . MET A 1 140 ? 0.401 -5.282 -8.769 1.00 97.88 140 MET A N 1
ATOM 1073 C CA . MET A 1 140 ? 0.882 -4.620 -9.983 1.00 97.88 140 MET A CA 1
ATOM 1074 C C . MET A 1 140 ? 1.867 -3.498 -9.641 1.00 97.88 140 MET A C 1
ATOM 1076 O O . MET A 1 140 ? 1.615 -2.719 -8.725 1.00 97.88 140 MET A O 1
ATOM 1080 N N . ILE A 1 141 ? 2.962 -3.382 -10.396 1.00 97.56 141 ILE A N 1
ATOM 1081 C CA . ILE A 1 141 ? 3.875 -2.231 -10.338 1.00 97.56 141 ILE A CA 1
ATOM 1082 C C . ILE A 1 141 ? 3.254 -1.079 -11.131 1.00 97.56 141 ILE A C 1
ATOM 1084 O O . ILE A 1 141 ? 3.034 -1.191 -12.339 1.00 97.56 141 ILE A O 1
ATOM 1088 N N . THR A 1 142 ? 2.985 0.037 -10.461 1.00 95.75 142 THR A N 1
ATOM 1089 C CA . THR A 1 142 ? 2.320 1.206 -11.049 1.00 95.75 142 THR A CA 1
ATOM 1090 C C . THR A 1 142 ? 3.235 2.401 -11.229 1.00 95.75 142 THR A C 1
ATOM 1092 O O . THR A 1 142 ? 2.894 3.287 -12.000 1.00 95.75 142 THR A O 1
ATOM 1095 N N . SER A 1 143 ? 4.389 2.454 -10.573 1.00 95.06 143 SER A N 1
ATOM 1096 C CA . SER A 1 143 ? 5.415 3.448 -10.889 1.00 95.06 143 SER A CA 1
ATOM 1097 C C . SER A 1 143 ? 6.804 2.887 -10.646 1.00 95.06 143 SER A C 1
ATOM 1099 O O . SER A 1 143 ? 6.966 1.924 -9.901 1.00 95.06 143 SER A O 1
ATOM 1101 N N . VAL A 1 144 ? 7.804 3.485 -11.284 1.00 95.38 144 VAL A N 1
ATOM 1102 C CA . VAL A 1 144 ? 9.217 3.222 -11.024 1.00 95.38 144 VAL A CA 1
ATOM 1103 C C . VAL A 1 144 ? 9.987 4.539 -11.073 1.00 95.38 144 VAL A C 1
ATOM 1105 O O . VAL A 1 144 ? 9.784 5.355 -11.975 1.00 95.38 144 VAL A O 1
ATOM 1108 N N . SER A 1 145 ? 10.882 4.736 -10.108 1.00 93.94 145 SER A N 1
ATOM 1109 C CA . SER A 1 145 ? 11.614 5.993 -9.903 1.00 93.94 145 SER A CA 1
ATOM 1110 C C . SER A 1 145 ? 13.089 5.803 -9.532 1.00 93.94 145 SER A C 1
ATOM 1112 O O . SER A 1 145 ? 13.767 6.777 -9.193 1.00 93.94 145 SER A O 1
ATOM 1114 N N . ALA A 1 146 ? 13.607 4.573 -9.610 1.00 93.19 146 ALA A N 1
ATOM 1115 C CA . ALA A 1 146 ? 14.979 4.236 -9.237 1.00 93.19 146 ALA A CA 1
ATOM 1116 C C . ALA A 1 146 ? 15.795 3.650 -10.394 1.00 93.19 146 ALA A C 1
ATOM 1118 O O . ALA A 1 146 ? 15.289 2.945 -11.267 1.00 93.19 146 ALA A O 1
ATOM 1119 N N . TYR A 1 147 ? 17.105 3.905 -10.362 1.00 92.44 147 TYR A N 1
ATOM 1120 C CA . TYR A 1 147 ? 18.034 3.345 -11.335 1.00 92.44 147 TYR A CA 1
ATOM 1121 C C . TYR A 1 147 ? 18.057 1.811 -11.256 1.00 92.44 147 TYR A C 1
ATOM 1123 O O . TYR A 1 147 ? 18.172 1.237 -10.176 1.00 92.44 147 TYR A O 1
ATOM 1131 N N . GLY A 1 148 ? 17.961 1.154 -12.413 1.00 93.25 148 GLY A N 1
ATOM 1132 C CA . GLY A 1 148 ? 17.834 -0.302 -12.520 1.00 93.25 148 GLY A CA 1
ATOM 1133 C C . GLY A 1 148 ? 16.398 -0.790 -12.724 1.00 93.25 148 GLY A C 1
ATOM 1134 O O . GLY A 1 148 ? 16.222 -1.910 -13.201 1.00 93.25 148 GLY A O 1
ATOM 1135 N N . LEU A 1 149 ? 15.394 0.043 -12.434 1.00 96.38 149 LEU A N 1
ATOM 1136 C CA . LEU A 1 149 ? 13.998 -0.192 -12.798 1.00 96.38 149 LEU A CA 1
ATOM 1137 C C . LEU A 1 149 ? 13.691 0.499 -14.132 1.00 96.38 149 LEU A C 1
ATOM 1139 O O . LEU A 1 149 ? 14.237 1.560 -14.430 1.00 96.38 149 LEU A O 1
ATOM 1143 N N . ASP A 1 150 ? 12.849 -0.116 -14.959 1.00 95.12 150 ASP A N 1
ATOM 1144 C CA . ASP A 1 150 ? 12.578 0.363 -16.316 1.00 95.12 150 ASP A CA 1
ATOM 1145 C C . ASP A 1 150 ? 11.095 0.238 -16.697 1.00 95.12 150 ASP A C 1
ATOM 1147 O O . ASP A 1 150 ? 10.307 -0.445 -16.037 1.00 95.12 150 ASP A O 1
ATOM 1151 N N . ALA A 1 151 ? 10.718 0.884 -17.805 1.00 96.25 151 ALA A N 1
ATOM 1152 C CA . ALA A 1 151 ? 9.347 0.901 -18.313 1.00 96.25 151 ALA A CA 1
ATOM 1153 C C . ALA A 1 151 ? 8.743 -0.493 -18.563 1.00 96.25 151 ALA A C 1
ATOM 1155 O O . ALA A 1 151 ? 7.523 -0.622 -18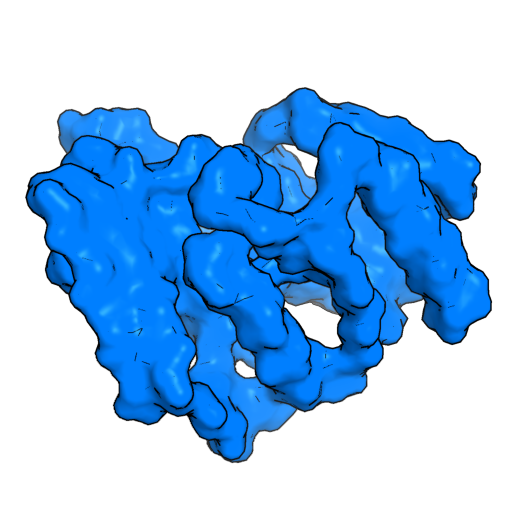.592 1.00 96.25 151 ALA A O 1
ATOM 1156 N N . SER A 1 152 ? 9.556 -1.547 -18.734 1.00 96.06 152 SER A N 1
ATOM 1157 C CA . SER A 1 152 ? 9.039 -2.905 -18.963 1.00 96.06 152 SER A CA 1
ATOM 1158 C C . SER A 1 152 ? 8.361 -3.509 -17.732 1.00 96.06 152 SER A C 1
ATOM 1160 O O . SER A 1 152 ? 7.677 -4.524 -17.859 1.00 96.06 152 SER A O 1
ATOM 1162 N N . MET A 1 153 ? 8.568 -2.915 -16.553 1.00 96.81 153 MET A N 1
ATOM 1163 C CA . MET A 1 153 ? 7.962 -3.339 -15.291 1.00 96.81 153 MET A CA 1
ATOM 1164 C C . MET A 1 153 ? 6.606 -2.676 -15.036 1.00 96.81 153 MET A C 1
ATOM 1166 O O . MET A 1 153 ? 5.788 -3.235 -14.312 1.00 96.81 153 MET A O 1
ATOM 1170 N N . LEU A 1 154 ? 6.348 -1.512 -15.638 1.00 96.81 154 LEU A N 1
ATOM 1171 C CA . LEU A 1 154 ? 5.105 -0.767 -15.451 1.00 96.81 154 LEU A CA 1
ATOM 1172 C C . LEU A 1 154 ? 3.904 -1.568 -15.969 1.00 96.81 154 LEU A C 1
ATOM 1174 O O . LEU A 1 154 ? 3.907 -2.067 -17.095 1.00 96.81 154 LEU A O 1
ATOM 1178 N N . GLY A 1 155 ? 2.877 -1.702 -15.130 1.00 96.31 155 GLY A N 1
ATOM 1179 C CA . GLY A 1 155 ? 1.669 -2.475 -15.422 1.00 96.31 155 GLY A CA 1
ATOM 1180 C C . GLY A 1 155 ? 1.858 -3.989 -15.300 1.00 96.31 155 GLY A C 1
ATOM 1181 O O . GLY A 1 155 ? 0.952 -4.751 -15.625 1.00 96.31 155 GLY A O 1
ATOM 1182 N N . ARG A 1 156 ? 3.024 -4.466 -14.845 1.00 97.94 156 ARG A N 1
ATOM 1183 C CA . ARG A 1 156 ? 3.270 -5.898 -14.636 1.00 97.94 156 ARG A CA 1
ATOM 1184 C C . ARG A 1 156 ? 2.934 -6.299 -13.210 1.00 97.94 156 ARG A C 1
ATOM 1186 O O . ARG A 1 156 ? 3.229 -5.570 -12.265 1.00 97.94 156 ARG A O 1
ATOM 1193 N N . VAL A 1 157 ? 2.357 -7.489 -13.071 1.00 98.06 157 VAL A N 1
ATOM 1194 C CA . VAL A 1 157 ? 2.189 -8.141 -11.772 1.00 98.06 157 VAL A CA 1
ATOM 1195 C C . VAL A 1 157 ? 3.529 -8.711 -11.311 1.00 98.06 157 VAL A C 1
ATOM 1197 O O . VAL A 1 157 ? 4.319 -9.206 -12.118 1.00 98.06 157 VAL A O 1
ATOM 1200 N N . ILE A 1 158 ? 3.790 -8.618 -10.013 1.00 98.25 158 ILE A N 1
ATOM 1201 C CA . ILE A 1 158 ? 4.942 -9.229 -9.362 1.00 98.25 158 ILE A CA 1
ATOM 1202 C C . ILE A 1 158 ? 4.624 -10.710 -9.168 1.00 98.25 158 ILE A C 1
ATOM 1204 O O . ILE A 1 158 ? 3.943 -11.084 -8.221 1.00 98.25 158 ILE A O 1
ATOM 1208 N N . ASP A 1 159 ? 5.090 -11.544 -10.089 1.00 98.00 159 ASP A N 1
ATOM 1209 C CA . ASP A 1 159 ? 5.130 -12.999 -9.947 1.00 98.00 159 ASP A CA 1
ATOM 1210 C C . ASP A 1 159 ? 6.524 -13.464 -9.472 1.00 98.00 159 ASP A C 1
ATOM 1212 O O . ASP A 1 159 ? 7.398 -12.655 -9.142 1.00 98.00 159 ASP A O 1
ATOM 1216 N N . ALA A 1 160 ? 6.745 -14.780 -9.402 1.00 97.50 160 ALA A N 1
ATOM 1217 C CA . ALA A 1 160 ? 8.020 -15.343 -8.953 1.00 97.50 160 ALA A CA 1
ATOM 1218 C C . ALA A 1 160 ? 9.203 -14.942 -9.856 1.00 97.50 160 ALA A C 1
ATOM 1220 O O . ALA A 1 160 ? 10.296 -14.665 -9.353 1.00 97.50 160 ALA A O 1
ATOM 1221 N N . ASP A 1 161 ? 8.981 -14.867 -11.171 1.00 97.81 161 ASP A N 1
ATOM 1222 C CA . ASP A 1 161 ? 10.012 -14.499 -12.143 1.00 97.81 161 ASP A CA 1
ATOM 1223 C C . ASP A 1 161 ? 10.351 -13.007 -12.035 1.00 97.81 161 ASP A C 1
ATOM 1225 O O . ASP A 1 161 ? 11.528 -12.629 -12.002 1.00 97.81 161 ASP A O 1
ATOM 1229 N N . MET A 1 162 ? 9.335 -12.149 -11.905 1.00 98.00 162 MET A N 1
ATOM 1230 C CA . MET A 1 162 ? 9.506 -10.721 -11.656 1.00 98.00 162 MET A CA 1
ATOM 1231 C C . MET A 1 162 ? 10.230 -10.477 -10.332 1.00 98.00 162 MET A C 1
ATOM 1233 O O . MET A 1 162 ? 11.159 -9.673 -10.299 1.00 98.00 162 MET A O 1
ATOM 1237 N N . LEU A 1 163 ? 9.879 -11.186 -9.254 1.00 97.94 163 LEU A N 1
ATOM 1238 C CA . LEU A 1 163 ? 10.572 -11.055 -7.969 1.00 97.94 163 LEU A CA 1
ATOM 1239 C C . LEU A 1 163 ? 12.045 -11.474 -8.072 1.00 97.94 163 LEU A C 1
ATOM 1241 O O . LEU A 1 163 ? 12.915 -10.779 -7.544 1.00 97.94 163 LEU A O 1
ATOM 1245 N N . SER A 1 164 ? 12.350 -12.565 -8.782 1.00 97.69 164 SER A N 1
ATOM 1246 C CA . SER A 1 164 ? 13.740 -12.969 -9.032 1.00 97.69 164 SER A CA 1
ATOM 1247 C C . SER A 1 164 ? 14.502 -11.890 -9.804 1.00 97.69 164 SER A C 1
ATOM 1249 O O . SER A 1 164 ? 15.607 -11.517 -9.412 1.00 97.69 164 SER A O 1
ATOM 1251 N N . ARG A 1 165 ? 13.894 -11.330 -10.859 1.00 97.44 165 ARG A N 1
ATOM 1252 C CA . ARG A 1 165 ? 14.475 -10.224 -11.633 1.00 97.44 165 ARG A CA 1
ATOM 1253 C C . ARG A 1 165 ? 14.723 -8.995 -10.756 1.00 97.44 165 ARG A C 1
ATOM 1255 O O . ARG A 1 165 ? 15.811 -8.428 -10.805 1.00 97.44 165 ARG A O 1
ATOM 1262 N N . LEU A 1 166 ? 13.742 -8.583 -9.954 1.00 97.69 166 LEU A N 1
ATOM 1263 C CA . LEU A 1 166 ? 13.858 -7.438 -9.048 1.00 97.69 166 LEU A CA 1
ATOM 1264 C C . LEU A 1 166 ? 14.965 -7.645 -8.015 1.00 97.69 166 LEU A C 1
ATOM 1266 O O . LEU A 1 166 ? 15.722 -6.716 -7.751 1.00 97.69 166 LEU A O 1
ATOM 1270 N N . ARG A 1 167 ? 15.114 -8.861 -7.480 1.00 97.38 167 ARG A N 1
ATOM 1271 C CA . ARG A 1 167 ? 16.193 -9.206 -6.549 1.00 97.38 167 ARG A CA 1
ATOM 1272 C C . ARG A 1 167 ? 17.569 -9.038 -7.189 1.00 97.38 167 ARG A C 1
ATOM 1274 O O . ARG A 1 167 ? 18.432 -8.391 -6.600 1.00 97.38 167 ARG A O 1
ATOM 1281 N N . ASP A 1 168 ? 17.775 -9.581 -8.386 1.00 97.88 168 ASP A N 1
ATOM 1282 C CA . ASP A 1 168 ? 19.057 -9.467 -9.091 1.00 97.88 168 ASP A CA 1
ATOM 1283 C C . ASP A 1 168 ? 19.391 -8.004 -9.419 1.00 97.88 168 ASP A C 1
ATOM 1285 O O . ASP A 1 168 ? 20.534 -7.560 -9.274 1.00 97.88 168 ASP A O 1
ATOM 1289 N N . LEU A 1 169 ? 18.380 -7.228 -9.818 1.00 97.44 169 LEU A N 1
ATOM 1290 C CA . LEU A 1 169 ? 18.523 -5.800 -10.086 1.00 97.44 169 LEU A CA 1
ATOM 1291 C C . LEU A 1 169 ? 18.794 -5.000 -8.807 1.00 97.44 169 LEU A C 1
ATOM 1293 O O . LEU A 1 169 ? 19.659 -4.129 -8.829 1.00 97.44 169 LEU A O 1
ATOM 1297 N N . SER A 1 170 ? 18.132 -5.320 -7.697 1.00 97.00 170 SER A N 1
ATOM 1298 C CA . SER A 1 170 ? 18.368 -4.694 -6.392 1.00 97.00 170 SER A CA 1
ATOM 1299 C C . SER A 1 170 ? 19.804 -4.941 -5.922 1.00 97.00 170 SER A C 1
ATOM 1301 O O . SER A 1 170 ? 20.492 -3.996 -5.549 1.00 97.00 170 SER A O 1
ATOM 1303 N N . ILE A 1 171 ? 20.327 -6.165 -6.061 1.00 96.75 171 ILE A N 1
ATOM 1304 C CA . ILE A 1 171 ? 21.734 -6.479 -5.749 1.00 96.75 171 ILE A CA 1
ATOM 1305 C C . ILE A 1 171 ? 22.693 -5.668 -6.632 1.00 96.75 171 ILE A C 1
ATOM 1307 O O . ILE A 1 171 ? 23.726 -5.190 -6.162 1.00 96.75 171 ILE A O 1
ATOM 1311 N N . LYS A 1 172 ? 22.369 -5.517 -7.920 1.00 97.56 172 LYS A N 1
ATOM 1312 C CA . LYS A 1 172 ? 23.230 -4.836 -8.892 1.00 97.56 172 LYS A CA 1
ATOM 1313 C C . LYS A 1 172 ? 23.215 -3.311 -8.759 1.00 97.56 172 LYS A C 1
ATOM 1315 O O . LYS A 1 172 ? 24.254 -2.684 -8.956 1.00 97.56 172 LYS A O 1
ATOM 1320 N N . TYR A 1 173 ? 22.052 -2.723 -8.498 1.00 96.31 173 TYR A N 1
ATOM 1321 C CA . TYR A 1 173 ? 21.821 -1.277 -8.560 1.00 96.31 173 TYR A CA 1
ATOM 1322 C C . TYR A 1 173 ? 21.565 -0.631 -7.193 1.00 96.31 173 TYR A C 1
ATOM 1324 O O . TYR A 1 173 ? 21.647 0.589 -7.083 1.00 96.31 173 TYR A O 1
ATOM 1332 N N . GLY A 1 174 ? 21.326 -1.426 -6.149 1.00 95.00 174 GLY A N 1
ATOM 1333 C CA . GLY A 1 174 ? 21.283 -0.982 -4.755 1.00 95.00 174 GLY A CA 1
ATOM 1334 C C . GLY A 1 174 ? 19.963 -0.364 -4.286 1.00 95.00 174 GLY A C 1
ATOM 1335 O O . GLY A 1 174 ? 19.953 0.231 -3.213 1.00 95.00 174 GLY A O 1
ATOM 1336 N N . PHE A 1 175 ? 18.871 -0.473 -5.051 1.00 94.75 175 PHE A N 1
ATOM 1337 C CA . PHE A 1 175 ? 17.547 -0.023 -4.597 1.00 94.75 175 PHE A CA 1
ATOM 1338 C C . PHE A 1 175 ? 16.934 -0.995 -3.576 1.00 94.75 175 PHE A C 1
ATOM 1340 O O . PHE A 1 175 ? 17.236 -2.193 -3.599 1.00 94.75 175 PHE A O 1
ATOM 1347 N N . ASN A 1 176 ? 16.048 -0.503 -2.705 1.00 93.06 176 ASN A N 1
ATOM 1348 C CA . ASN A 1 176 ? 15.326 -1.322 -1.730 1.00 93.06 176 ASN A CA 1
ATOM 1349 C C . ASN A 1 176 ? 14.349 -2.274 -2.440 1.00 93.06 176 ASN A C 1
ATOM 1351 O O . ASN A 1 176 ? 13.473 -1.836 -3.185 1.00 93.06 176 ASN A O 1
ATOM 1355 N N . LEU A 1 177 ? 14.476 -3.584 -2.204 1.00 94.88 177 LEU A N 1
ATOM 1356 C CA . LEU A 1 177 ? 13.687 -4.592 -2.918 1.00 94.88 177 LEU A CA 1
ATOM 1357 C C . LEU A 1 177 ? 12.188 -4.522 -2.592 1.00 94.88 177 LEU A C 1
ATOM 1359 O O . LEU A 1 177 ? 11.364 -4.871 -3.435 1.00 94.88 177 LEU A O 1
ATOM 1363 N N . SER A 1 178 ? 11.830 -4.070 -1.390 1.00 92.19 178 SER A N 1
ATOM 1364 C CA . SER A 1 178 ? 10.441 -3.827 -1.006 1.00 92.19 178 SER A CA 1
ATOM 1365 C C . SER A 1 178 ? 9.979 -2.409 -1.348 1.00 92.19 178 SER A C 1
ATOM 1367 O O . SER A 1 178 ? 8.899 -2.026 -0.917 1.00 92.19 178 SER A O 1
ATOM 1369 N N . PHE A 1 179 ? 10.756 -1.630 -2.104 1.00 92.62 179 PHE A N 1
ATOM 1370 C CA . PHE A 1 179 ? 10.395 -0.301 -2.613 1.00 92.62 179 PHE A CA 1
ATOM 1371 C C . PHE A 1 179 ? 10.017 0.745 -1.555 1.00 92.62 179 PHE A C 1
ATOM 1373 O O . PHE A 1 179 ? 9.353 1.734 -1.852 1.00 92.62 179 PHE A O 1
ATOM 1380 N N . GLU A 1 180 ? 10.430 0.537 -0.305 1.00 84.25 180 GLU A N 1
ATOM 1381 C CA . GLU A 1 180 ? 10.051 1.410 0.811 1.00 84.25 180 GLU A CA 1
ATOM 1382 C C . GLU A 1 180 ? 10.574 2.850 0.653 1.00 84.25 180 GLU A C 1
ATOM 1384 O O . GLU A 1 180 ? 10.003 3.788 1.205 1.00 84.25 180 GLU A O 1
ATOM 1389 N N . GLY A 1 181 ? 11.659 3.043 -0.100 1.00 83.12 181 GLY A N 1
ATOM 1390 C CA . GLY A 1 181 ? 12.246 4.351 -0.373 1.00 83.12 181 GLY A CA 1
ATOM 1391 C C . GLY A 1 181 ? 11.557 5.121 -1.502 1.00 83.12 181 GLY A C 1
ATOM 1392 O O . GLY A 1 181 ? 12.090 6.146 -1.926 1.00 83.12 181 GLY A O 1
ATOM 1393 N N . GLY A 1 182 ? 10.420 4.636 -2.012 1.00 87.00 182 GLY A N 1
ATOM 1394 C CA . GLY A 1 182 ? 9.730 5.217 -3.167 1.00 87.00 182 GLY A CA 1
ATOM 1395 C C . GLY A 1 182 ? 10.363 4.819 -4.503 1.00 87.00 182 GLY A C 1
ATOM 1396 O O . GLY A 1 182 ? 10.217 5.520 -5.505 1.00 87.00 182 GLY A O 1
ATOM 1397 N N . GLU A 1 183 ? 11.114 3.713 -4.541 1.00 93.31 183 GLU A N 1
ATOM 1398 C CA . GLU A 1 183 ? 11.754 3.239 -5.771 1.00 93.31 183 GLU A CA 1
ATOM 1399 C C . GLU A 1 183 ? 10.744 2.737 -6.800 1.00 93.31 183 GLU A C 1
ATOM 1401 O O . GLU A 1 183 ? 10.974 2.880 -8.002 1.00 93.31 183 GLU A O 1
ATOM 1406 N N . ALA A 1 184 ? 9.619 2.201 -6.332 1.00 94.19 184 ALA A N 1
ATOM 1407 C CA . ALA A 1 184 ? 8.464 1.853 -7.139 1.00 94.19 184 ALA A CA 1
ATOM 1408 C C . ALA A 1 184 ? 7.189 1.905 -6.299 1.00 94.19 184 ALA A C 1
ATOM 1410 O O . ALA A 1 184 ? 7.190 1.514 -5.134 1.00 94.19 184 ALA A O 1
ATOM 1411 N N . GLU A 1 185 ? 6.084 2.303 -6.920 1.00 93.56 185 GLU A N 1
ATOM 1412 C CA . GLU A 1 185 ? 4.762 2.178 -6.319 1.00 93.56 185 GLU A CA 1
ATOM 1413 C C . GLU A 1 185 ? 4.038 0.949 -6.846 1.00 93.56 185 GLU A C 1
ATOM 1415 O O . GLU A 1 185 ? 4.235 0.510 -7.984 1.00 93.56 185 GLU A O 1
ATOM 1420 N N . THR A 1 186 ? 3.163 0.403 -6.007 1.00 96.06 186 THR A N 1
ATOM 1421 C CA . THR A 1 186 ? 2.358 -0.772 -6.341 1.00 96.06 186 THR A CA 1
ATOM 1422 C C . THR A 1 186 ? 0.878 -0.529 -6.103 1.00 96.06 186 THR A C 1
ATOM 1424 O O . THR A 1 186 ? 0.497 0.336 -5.314 1.00 96.06 186 THR A O 1
ATOM 1427 N N . PHE A 1 187 ? 0.049 -1.340 -6.755 1.00 97.06 187 PHE A N 1
ATOM 1428 C CA . PHE A 1 187 ? -1.392 -1.400 -6.549 1.00 97.06 187 PHE A CA 1
ATOM 1429 C C . PHE A 1 187 ? -1.841 -2.862 -6.480 1.00 97.06 187 PHE A C 1
ATOM 1431 O O . PHE A 1 187 ? -1.501 -3.669 -7.349 1.00 97.06 187 PHE A O 1
ATOM 1438 N N . VAL A 1 188 ? -2.578 -3.224 -5.429 1.00 98.12 188 VAL A N 1
ATOM 1439 C CA . VAL A 1 188 ? -3.084 -4.593 -5.244 1.00 98.12 188 VAL A CA 1
ATOM 1440 C C . VAL A 1 188 ? -4.391 -4.772 -6.008 1.00 98.12 188 VAL A C 1
ATOM 1442 O O . VAL A 1 188 ? -5.387 -4.112 -5.721 1.00 98.12 188 VAL A O 1
ATOM 1445 N N . LEU A 1 189 ? -4.382 -5.674 -6.984 1.00 98.06 189 LEU A N 1
ATOM 1446 C CA . LEU A 1 189 ? -5.544 -6.007 -7.810 1.00 98.06 189 LEU A CA 1
ATOM 1447 C C . LEU A 1 189 ? -6.405 -7.093 -7.173 1.00 98.06 189 LEU A C 1
ATOM 1449 O O . LEU A 1 189 ? -7.624 -7.107 -7.329 1.00 98.06 189 LEU A O 1
ATOM 1453 N N . ASP A 1 190 ? -5.758 -8.006 -6.457 1.00 98.38 190 ASP A N 1
ATOM 1454 C CA . ASP A 1 190 ? -6.432 -9.064 -5.731 1.00 98.38 190 ASP A CA 1
ATOM 1455 C C . ASP A 1 190 ? -5.601 -9.537 -4.536 1.00 98.38 190 ASP A C 1
ATOM 1457 O O . ASP A 1 190 ? -4.371 -9.527 -4.573 1.00 98.38 190 ASP A O 1
ATOM 1461 N N . MET A 1 191 ? -6.277 -9.966 -3.478 1.00 97.75 191 MET A N 1
ATOM 1462 C CA . MET A 1 191 ? -5.695 -10.658 -2.332 1.00 97.75 191 MET A CA 1
ATOM 1463 C C . MET A 1 191 ? -6.783 -11.445 -1.575 1.00 97.75 191 MET A C 1
ATOM 1465 O O . MET A 1 191 ? -7.972 -11.196 -1.795 1.00 97.75 191 MET A O 1
ATOM 1469 N N . PRO A 1 192 ? -6.439 -12.359 -0.644 1.00 97.75 192 PRO A N 1
ATOM 1470 C CA . PRO A 1 192 ? -7.411 -13.255 -0.008 1.00 97.75 192 PRO A CA 1
ATOM 1471 C C . PRO A 1 192 ? -8.627 -12.581 0.641 1.00 97.75 192 PRO A C 1
ATOM 1473 O O . PRO A 1 192 ? -9.703 -13.168 0.643 1.00 97.75 192 PRO A O 1
ATOM 1476 N N . LEU A 1 193 ? -8.477 -11.364 1.177 1.00 97.88 193 LEU A N 1
ATOM 1477 C CA . LEU A 1 193 ? -9.580 -10.652 1.840 1.00 97.88 193 LEU A CA 1
ATOM 1478 C C . LEU A 1 193 ? -10.526 -9.931 0.881 1.00 97.88 193 LEU A C 1
ATOM 1480 O O . LEU A 1 193 ? -11.596 -9.505 1.305 1.00 97.88 193 LEU A O 1
ATOM 1484 N N . PHE A 1 194 ? -10.159 -9.767 -0.388 1.00 98.06 194 PHE A N 1
ATOM 1485 C CA . PHE A 1 194 ? -11.086 -9.193 -1.353 1.00 98.06 194 PHE A CA 1
ATOM 1486 C C . PHE A 1 194 ? -12.214 -10.203 -1.631 1.00 98.06 194 PHE A C 1
ATOM 1488 O O . PHE A 1 194 ? -11.961 -11.391 -1.823 1.00 98.06 194 PHE A O 1
ATOM 1495 N N . MET A 1 195 ? -13.460 -9.746 -1.691 1.00 97.62 195 MET A N 1
ATOM 1496 C CA . MET A 1 195 ? -14.612 -10.544 -2.132 1.00 97.62 195 MET A CA 1
ATOM 1497 C C . MET A 1 195 ? -14.690 -10.650 -3.658 1.00 97.62 195 MET A C 1
ATOM 1499 O O . MET A 1 195 ? -15.243 -11.610 -4.184 1.00 97.62 195 MET A O 1
ATOM 1503 N N . LYS A 1 196 ? -14.129 -9.661 -4.357 1.00 97.44 196 LYS A N 1
ATOM 1504 C CA . LYS A 1 196 ? -14.072 -9.545 -5.817 1.00 97.44 196 LYS A CA 1
ATOM 1505 C C . LYS A 1 196 ? -12.683 -9.091 -6.245 1.00 97.44 196 LYS A C 1
ATOM 1507 O O . LYS A 1 196 ? -11.981 -8.487 -5.445 1.00 97.44 196 LYS A O 1
ATOM 1512 N N . ARG A 1 197 ? -12.265 -9.370 -7.471 1.00 96.88 197 ARG A N 1
ATOM 1513 C CA . ARG A 1 197 ? -10.958 -8.931 -7.984 1.00 96.88 197 ARG A CA 1
ATOM 1514 C C . ARG A 1 197 ? -11.098 -7.697 -8.864 1.00 96.88 197 ARG A C 1
ATOM 1516 O O . ARG A 1 197 ? -12.129 -7.510 -9.505 1.00 96.88 197 ARG A O 1
ATOM 1523 N N . ILE A 1 198 ? -10.040 -6.899 -8.927 1.00 97.81 198 ILE A N 1
ATOM 1524 C CA . ILE A 1 198 ? -9.940 -5.747 -9.822 1.00 97.81 198 ILE A CA 1
ATOM 1525 C C . ILE A 1 198 ? -9.253 -6.185 -11.113 1.00 97.81 198 ILE A C 1
ATOM 1527 O O . ILE A 1 198 ? -8.198 -6.824 -11.080 1.00 97.81 198 ILE A O 1
ATOM 1531 N N . VAL A 1 199 ? -9.827 -5.802 -12.247 1.00 97.38 199 VAL A N 1
ATOM 1532 C CA . VAL A 1 199 ? -9.232 -5.957 -13.572 1.00 97.38 199 VAL A CA 1
ATOM 1533 C C . VAL A 1 199 ? -8.886 -4.577 -14.114 1.00 97.38 199 VAL A C 1
ATOM 1535 O O . VAL A 1 199 ? -9.684 -3.646 -14.046 1.00 97.38 199 VAL A O 1
ATOM 1538 N N . VAL A 1 200 ? -7.660 -4.441 -14.621 1.00 96.38 200 VAL A N 1
ATOM 1539 C CA . VAL A 1 200 ? -7.221 -3.223 -15.306 1.00 96.38 200 VAL A CA 1
ATOM 1540 C C . VAL A 1 200 ? -7.538 -3.375 -16.787 1.00 96.38 200 VAL A C 1
ATOM 1542 O O . VAL A 1 200 ? -6.812 -4.068 -17.500 1.00 96.38 200 VAL A O 1
ATOM 1545 N N . ASP A 1 201 ? -8.615 -2.737 -17.237 1.00 94.50 201 ASP A N 1
ATOM 1546 C CA . ASP A 1 201 ? -9.070 -2.820 -18.626 1.00 94.50 201 ASP A CA 1
ATOM 1547 C C . ASP A 1 201 ? -8.247 -1.905 -19.533 1.00 94.50 201 ASP A C 1
ATOM 1549 O O . ASP A 1 201 ? -7.806 -2.314 -20.610 1.00 94.50 201 ASP A O 1
ATOM 1553 N N . CYS A 1 202 ? -8.001 -0.670 -19.081 1.00 93.81 202 CYS A N 1
ATOM 1554 C CA . CYS A 1 202 ? -7.219 0.320 -19.814 1.00 93.81 202 CYS A CA 1
ATOM 1555 C C . CYS A 1 202 ? -6.327 1.147 -18.882 1.00 93.81 202 CYS A C 1
ATOM 1557 O O . CYS A 1 202 ? -6.710 1.532 -17.774 1.00 93.81 202 CYS A O 1
ATOM 1559 N N . TYR A 1 203 ? -5.133 1.481 -19.371 1.00 94.75 203 TYR A N 1
ATOM 1560 C CA . TYR A 1 203 ? -4.242 2.428 -18.714 1.00 94.75 203 TYR A CA 1
ATOM 1561 C C . TYR A 1 203 ? -3.338 3.149 -19.714 1.00 94.75 203 TYR A C 1
ATOM 1563 O O . TYR A 1 203 ? -3.054 2.644 -20.803 1.00 94.75 203 TYR A O 1
ATOM 1571 N N . THR A 1 204 ? -2.845 4.318 -19.314 1.00 93.94 204 THR A N 1
ATOM 1572 C CA . THR A 1 204 ? -1.812 5.070 -20.032 1.00 93.94 204 THR A CA 1
ATOM 1573 C C . THR A 1 204 ? -0.471 4.879 -19.333 1.00 93.94 204 THR A C 1
ATOM 1575 O O . THR A 1 204 ? -0.381 4.962 -18.108 1.00 93.94 204 THR A O 1
ATOM 1578 N N . LEU A 1 205 ? 0.581 4.615 -20.111 1.00 94.56 205 LEU A N 1
ATOM 1579 C CA . LEU A 1 205 ? 1.951 4.537 -19.609 1.00 94.56 205 LEU A CA 1
ATOM 1580 C C . LEU A 1 205 ? 2.671 5.855 -19.885 1.00 94.56 205 LEU A C 1
ATOM 1582 O O . LEU A 1 205 ? 2.800 6.270 -21.038 1.00 94.56 205 LEU A O 1
ATOM 1586 N N . HIS A 1 206 ? 3.192 6.464 -18.825 1.00 93.69 206 HIS A N 1
ATOM 1587 C CA . HIS A 1 206 ? 4.011 7.670 -18.878 1.00 93.69 206 HIS A CA 1
ATOM 1588 C C . HIS A 1 206 ? 5.460 7.307 -18.562 1.00 93.69 206 HIS A C 1
ATOM 1590 O O . HIS A 1 206 ? 5.727 6.653 -17.556 1.00 93.69 206 HIS A O 1
ATOM 1596 N N . TRP A 1 207 ? 6.399 7.706 -19.421 1.00 94.38 207 TRP A N 1
ATOM 1597 C CA . TRP A 1 207 ? 7.825 7.407 -19.265 1.00 94.38 207 TRP A CA 1
ATOM 1598 C C . TRP A 1 207 ? 8.674 8.580 -19.750 1.00 94.38 207 TRP A C 1
ATOM 1600 O O . TRP A 1 207 ? 8.539 9.002 -20.899 1.00 94.38 207 TRP A O 1
ATOM 1610 N N . ASP A 1 208 ? 9.567 9.083 -18.899 1.00 92.19 208 ASP A N 1
ATOM 1611 C CA . ASP A 1 208 ? 10.426 10.236 -19.209 1.00 92.19 208 ASP A CA 1
ATOM 1612 C C . ASP A 1 208 ? 11.857 9.848 -19.642 1.00 92.19 208 ASP A C 1
ATOM 1614 O O . ASP A 1 208 ? 12.673 10.712 -19.962 1.00 92.19 208 ASP A O 1
ATOM 1618 N N . GLY A 1 209 ? 12.164 8.546 -19.682 1.00 91.19 209 GLY A N 1
ATOM 1619 C CA . GLY A 1 209 ? 13.511 8.020 -19.930 1.00 91.19 209 GLY A CA 1
ATOM 1620 C C . GLY A 1 209 ? 14.212 7.483 -18.681 1.00 91.19 209 GLY A C 1
ATOM 1621 O O . GLY A 1 209 ? 15.154 6.701 -18.813 1.00 91.19 209 GLY A O 1
ATOM 1622 N N . VAL A 1 210 ? 13.751 7.868 -17.491 1.00 89.62 210 VAL A N 1
ATOM 1623 C CA . VAL A 1 210 ? 14.348 7.533 -16.189 1.00 89.62 210 VAL A CA 1
ATOM 1624 C C . VAL A 1 210 ? 13.294 7.030 -15.204 1.00 89.62 210 VAL A C 1
ATOM 1626 O O . VAL A 1 210 ? 13.541 6.066 -14.482 1.00 89.62 210 VAL A O 1
ATOM 1629 N N . ARG A 1 211 ? 12.133 7.679 -15.170 1.00 93.19 211 ARG A N 1
ATOM 1630 C CA . ARG A 1 211 ? 10.994 7.385 -14.309 1.00 93.19 211 ARG A CA 1
ATOM 1631 C C . ARG A 1 211 ? 9.750 7.176 -15.153 1.00 93.19 211 ARG A C 1
ATOM 1633 O O . ARG A 1 211 ? 9.640 7.655 -16.286 1.00 93.19 211 ARG A O 1
ATOM 1640 N N . GLY A 1 212 ? 8.778 6.495 -14.572 1.00 93.19 212 GLY A N 1
ATOM 1641 C CA . GLY A 1 212 ? 7.469 6.403 -15.184 1.00 93.19 212 GLY A CA 1
ATOM 1642 C C . GLY A 1 212 ? 6.409 5.851 -14.268 1.00 93.19 212 GLY A C 1
ATOM 1643 O O . GLY A 1 212 ? 6.693 5.349 -13.180 1.00 93.19 212 GLY A O 1
ATOM 1644 N N . TYR A 1 213 ? 5.176 5.956 -14.734 1.00 93.81 213 TYR A N 1
ATOM 1645 C CA . TYR A 1 213 ? 4.008 5.509 -14.004 1.00 93.81 213 TYR A CA 1
ATOM 1646 C C . TYR A 1 213 ? 2.881 5.082 -14.941 1.00 93.81 213 TYR A C 1
ATOM 1648 O O . TYR A 1 213 ? 2.849 5.405 -16.130 1.00 93.81 213 TYR A O 1
ATOM 1656 N N . VAL A 1 214 ? 1.964 4.321 -14.363 1.00 93.44 214 VAL A N 1
ATOM 1657 C CA . VAL A 1 214 ? 0.714 3.864 -14.948 1.00 93.44 214 VAL A CA 1
ATOM 1658 C C . VAL A 1 214 ? -0.407 4.732 -14.403 1.00 93.44 214 VAL A C 1
ATOM 1660 O O . VAL A 1 214 ? -0.605 4.809 -13.191 1.00 93.44 214 VAL A O 1
ATOM 1663 N N . GLU A 1 215 ? -1.154 5.346 -15.307 1.00 90.69 215 GLU A N 1
ATOM 1664 C CA . GLU A 1 215 ? -2.403 6.037 -15.012 1.00 90.69 215 GLU A CA 1
ATOM 1665 C C . GLU A 1 215 ? -3.561 5.150 -15.471 1.00 90.69 215 GLU A C 1
ATOM 1667 O O . GLU A 1 215 ? -3.741 4.935 -16.673 1.00 90.69 215 GLU A O 1
ATOM 1672 N N . PHE A 1 216 ? -4.326 4.599 -14.527 1.00 90.56 216 PHE A N 1
ATOM 1673 C CA . PHE A 1 216 ? -5.510 3.814 -14.877 1.00 90.56 216 PHE A CA 1
ATOM 1674 C C . PHE A 1 216 ? -6.568 4.714 -15.516 1.00 90.56 216 PHE A C 1
ATOM 1676 O O . PHE A 1 216 ? -6.894 5.776 -14.979 1.00 90.56 216 PHE A O 1
ATOM 1683 N N . THR A 1 217 ? -7.119 4.273 -16.645 1.00 88.94 217 THR A N 1
ATOM 1684 C CA . THR A 1 217 ? -8.200 4.974 -17.352 1.00 88.94 217 THR A CA 1
ATOM 1685 C C . THR A 1 217 ? -9.513 4.205 -17.312 1.00 88.94 217 THR A C 1
ATOM 1687 O O . THR A 1 217 ? -10.565 4.828 -17.436 1.00 88.94 217 THR A O 1
ATOM 1690 N N . ASP A 1 218 ? -9.460 2.886 -17.106 1.00 90.00 218 ASP A N 1
ATOM 1691 C CA . ASP A 1 218 ? -10.636 2.047 -16.898 1.00 90.00 218 ASP A CA 1
ATOM 1692 C C . ASP A 1 218 ? -10.292 0.830 -16.028 1.00 90.00 218 ASP A C 1
ATOM 1694 O O . ASP A 1 218 ? -9.281 0.157 -16.266 1.00 90.00 218 ASP A O 1
ATOM 1698 N N . LEU A 1 219 ? -11.127 0.571 -15.021 1.00 94.25 219 LEU A N 1
ATOM 1699 C CA . LEU A 1 219 ? -11.024 -0.564 -14.104 1.00 94.25 219 LEU A CA 1
ATOM 1700 C C . LEU A 1 219 ? -12.401 -1.212 -13.953 1.00 94.25 219 LEU A C 1
ATOM 1702 O O . LEU A 1 219 ? -13.392 -0.519 -13.713 1.00 94.25 219 LEU A O 1
ATOM 1706 N N . SER A 1 220 ? -12.441 -2.539 -13.958 1.00 95.50 220 SER A N 1
ATOM 1707 C CA . SER A 1 220 ? -13.641 -3.313 -13.652 1.00 95.50 220 SER A CA 1
ATOM 1708 C C . SER A 1 220 ? -13.450 -4.199 -12.424 1.00 95.50 220 SER A C 1
ATOM 1710 O O . SER A 1 220 ? -12.335 -4.485 -11.981 1.00 95.50 220 SER A O 1
ATOM 1712 N N . ILE A 1 221 ? -14.575 -4.602 -11.831 1.00 97.06 221 ILE A N 1
ATOM 1713 C CA . ILE A 1 221 ? -14.624 -5.511 -10.688 1.00 97.06 221 ILE A CA 1
ATOM 1714 C C . ILE A 1 221 ? -15.291 -6.811 -11.141 1.00 97.06 221 ILE A C 1
ATOM 1716 O O . ILE A 1 221 ? -16.424 -6.797 -11.626 1.00 97.06 221 ILE A O 1
ATOM 1720 N N . GLU A 1 222 ? -14.618 -7.937 -10.924 1.00 96.12 222 GLU A N 1
ATOM 1721 C CA . GLU A 1 222 ? -15.092 -9.273 -11.290 1.00 96.12 222 GLU A CA 1
ATOM 1722 C C . GLU A 1 222 ? -15.223 -10.191 -10.070 1.00 96.12 222 GLU A C 1
ATOM 1724 O O . GLU A 1 222 ? -14.497 -10.056 -9.083 1.00 96.12 222 GLU A O 1
ATOM 1729 N N . ASP A 1 223 ? -16.128 -11.167 -10.146 1.00 93.25 223 ASP A N 1
ATOM 1730 C CA . ASP A 1 223 ? -16.208 -12.233 -9.145 1.00 93.25 223 ASP A CA 1
ATOM 1731 C C . ASP A 1 223 ? -14.969 -13.153 -9.216 1.00 93.25 223 ASP A C 1
ATOM 1733 O O . ASP A 1 223 ? -14.319 -13.274 -10.260 1.00 93.25 223 ASP A O 1
ATOM 1737 N N . LYS A 1 224 ? -14.626 -13.771 -8.081 1.00 83.81 224 LYS A N 1
ATOM 1738 C CA . LYS A 1 224 ? -13.448 -14.639 -7.920 1.00 83.81 224 LYS A CA 1
ATOM 1739 C C . LYS A 1 224 ? -13.703 -16.098 -8.273 1.00 83.81 224 LYS A C 1
ATOM 1741 O O . LYS A 1 224 ? -14.803 -16.601 -7.950 1.00 83.81 224 LYS A O 1
#

Foldseek 3Di:
DEEEFAPQQALLSVVQVVVCVVVVYHDAAYEYEAEPDPPDQPHDPPCSVCVVVVCVLLVHHYDYDYADPPNLVVVLVRLLVCCVPRVHQAYEYSDAEPPVVVVSRCVSCVVSNHHYDYPRYPPDQLVSLVVCQVQPWFKAWFKAAFPLDDLVRHRDTDDPVNLVSLVVSCVVRVARSNCNSVRTTMHTQDGPSGQWGKDQPDWDWDDDPRMIGIGGPDIDTGGD

Sequence (224 aa):
MRLGILYSGGKDSNIAMYKAYLQGHEIACLITIIPASDESMLFHYPNAPYTSVQAECLGLPLISSISSSDEEGLLEELLTNASERFGIDGVVTGAIASRYQYERFTSIASRVGLKHIAPCYGEDQYMHMQELLANNFSVMITSVSAYGLDASMLGRVIDADMLSRLRDLSIKYGFNLSFEGGEAETFVLDMPLFMKRIVVDCYTLHWDGVRGYVEFTDLSIEDK

pLDDT: mean 92.13, std 10.14, range [43.72, 98.62]